Protein 4V2B (pdb70)

B-factor: mean 88.44, std 20.4, range [53.5, 201.57]

CATH classification: 2.60.40.10

Foldseek 3Di:
DVDDAKDWPDFFAAEEDDDQDKDKTKTKIALFDDKFKQKPNHTDDPVQWDWDWDDVNIIIMIIGIDGPVNQVVDDDDDAIWMKMWTADPVGIDIGDIHGYYYDDDD/DEKDWPDWFAAEEQEPFDWDKTKTKIWQFPDKWKAKPNHTDDPVQKDKDWDQDPVDRGIMMMIMGIDTPCNQVVDDDPDAIWMKMKGDDPVDIDIGDIHGYYYDYD

Nearest PDB structures (foldseek):
  4v2b-assembly1_A  TM=1.010E+00  e=3.095E-20  Homo sapiens
  4v2b-assembly2_B  TM=1.002E+00  e=1.086E-16  Homo sapiens
  7za1-assembly1_F  TM=9.698E-01  e=1.030E-16  Rattus norvegicus
  4v2a-assembly1_A  TM=9.813E-01  e=9.525E-14  Homo sapiens
  8edc-assembly1_A  TM=8.785E-01  e=4.295E-08  Caenorhabditis elegans

GO terms:
  GO:0005886 plasma membrane (C, EXP)

InterPro domains:
  IPR000488 Death domain [PF00531] (861-933)
  IPR000488 Death domain [SM00005] (850-941)
  IPR000884 Thrombospondin type-1 (TSP1) repeat [PF00090] (254-301)
  IPR000884 Thrombospondin type-1 (TSP1) repeat [PF00090] (311-357)
  IPR000884 Thrombospondin type-1 (TSP1) repeat [PS50092] (250-304)
  IPR000884 Thrombospondin type-1 (TSP1) repeat [PS50092] (306-358)
  IPR000884 Thrombospondin type-1 (TSP1) repeat [SM00209] (253-304)
  IPR000884 Thrombospondin type-1 (TSP1) repeat [SM00209] (309-358)
  IPR000906 ZU5 domain [PF00791] (548-641)
  IPR000906 ZU5 domain [PS51145] (545-685)
  IPR000906 ZU5 domain [SM00218] (543-645)
  IPR003598 Immunoglobulin subtype 2 [SM00408] (169-236)
  IPR003599 Immunoglobulin domain subtype [SM00409] (163-248)
  IPR007110 Immunoglobulin-like domain [PS50835] (164-242)
  IPR011029 Death-like domain superfamily [G3DSA:1.10.533.10] (846-940)
  IPR011029 Death-like domain superfamily [SSF47986] (853-931)
  IPR013098 Immunoglobulin I-set [PF07679] (158-245)
  IPR013783 Immunoglobulin-like fold [G3DSA:2.60.40.10] (47-157)
  IPR013783 Immunoglobulin-like fold [G3DSA:2.60.40.10] (158-249)
  IPR033772 UPA domain [PF17217] (690-829)

Sequence (212 aa):
APGTLPHFIEEPEDAYIIKSNPIALRCKARPAMQIFFKCNGEWVHQNEHVSEESLDLKVREVFINVTRQQVEDFHGPEDYWCQCVAWSHLGTSKSRKASVRIAYLRTLPHFIEEPEDAYIIKSNPIALRCKARPAMQIFFKCNGEWVHQNEHVSEESLDESSGLKVREVFINVTRQQVEDFHGPEDYWCQCVAWSHLGTSKSRKASVRIAYL

Solvent-accessible surface area: 12644 Å² total; per-residue (Å²): 98,135,15,85,10,1,120,29,89,50,50,0,124,64,20,111,0,79,118,66,94,68,22,70,3,115,0,55,0,111,17,3,96,74,2,40,0,48,14,25,35,129,127,34,110,129,123,86,19,90,56,90,78,46,136,116,142,83,10,33,20,0,69,4,86,2,49,83,107,75,16,67,105,72,167,34,145,120,74,23,34,0,11,0,6,0,80,13,119,8,8,22,2,66,1,91,63,0,27,0,85,44,34,177,123,286,111,96,8,126,25,77,69,78,1,138,56,16,109,0,65,162,66,86,81,23,59,2,100,0,53,0,85,18,3,81,51,4,36,0,46,13,34,40,131,123,28,109,19,110,95,6,86,8,38,26,18,57,34,137,103,46,73,70,83,10,12,24,0,73,4,91,1,53,40,120,80,19,96,92,72,166,32,153,107,76,20,28,0,22,0,7,0,75,14,165,125,21,76,22,145,7,105,112,0,22,0,99,40,34,173,174

Radius of gyration: 20.87 Å; Cα contacts (8 Å, |Δi|>4): 524; chains: 2; bounding box: 48×61×48 Å

Structure (mmCIF, N/CA/C/O backbone):
data_4V2B
#
_entry.id   4V2B
#
_cell.length_a   70.110
_cell.length_b   70.110
_cell.length_c   214.010
_cell.angle_alpha   90.00
_cell.angle_beta   90.00
_cell.angle_gamma   120.00
#
_symmetry.space_group_name_H-M   'P 65 2 2'
#
loop_
_entity.id
_entity.type
_entity.pdbx_description
1 polymer 'PROTEIN UNC5D'
2 water water
#
loop_
_atom_site.group_PDB
_atom_site.id
_atom_site.type_symbol
_atom_site.label_atom_id
_atom_site.label_alt_id
_atom_site.label_comp_id
_atom_site.label_asym_id
_atom_site.label_entity_id
_atom_site.label_seq_id
_atom_site.pdbx_PDB_ins_code
_atom_site.Cartn_x
_atom_site.Cartn_y
_atom_site.Cartn_z
_atom_site.occupancy
_atom_site.B_iso_or_equiv
_atom_site.auth_seq_id
_atom_site.auth_comp_id
_atom_site.auth_asym_id
_atom_site.auth_atom_id
_atom_site.pdbx_PDB_model_num
ATOM 1 N N . ALA A 1 47 ? -12.153 18.595 16.024 1.00 102.38 47 ALA A N 1
ATOM 2 C CA . ALA A 1 47 ? -12.816 18.637 17.325 1.00 102.24 47 ALA A CA 1
ATOM 3 C C . ALA A 1 47 ? -11.834 18.326 18.477 1.00 105.76 47 ALA A C 1
ATOM 4 O O . ALA A 1 47 ? -11.004 17.425 18.313 1.00 105.41 47 ALA A O 1
ATOM 6 N N . PRO A 1 48 ? -11.856 19.069 19.624 1.00 101.68 48 PRO A N 1
ATOM 7 C CA . PRO A 1 48 ? -12.783 20.165 19.993 1.00 101.17 48 PRO A CA 1
ATOM 8 C C . PRO A 1 48 ? -12.497 21.523 19.346 1.00 103.58 48 PRO A C 1
ATOM 9 O O . PRO A 1 48 ? -13.433 22.285 19.102 1.00 102.96 48 PRO A O 1
ATOM 13 N N . GLY A 1 49 ? -11.220 21.803 19.083 1.00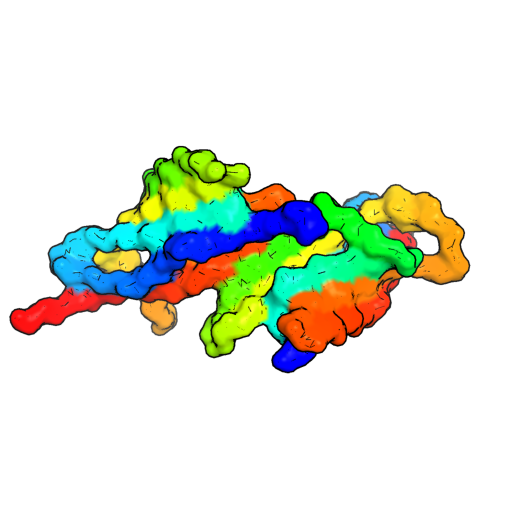 99.04 49 GLY A N 1
ATOM 14 C CA . GLY A 1 49 ? -10.772 23.045 18.466 1.00 98.20 49 GLY A CA 1
ATOM 15 C C . GLY A 1 49 ? -10.998 23.090 16.969 1.00 100.61 49 GLY A C 1
ATOM 16 O O . GLY A 1 49 ? -11.134 22.049 16.317 1.00 100.23 49 GLY A O 1
ATOM 17 N N . THR A 1 50 ? -11.030 24.312 16.420 1.00 96.00 50 THR A N 1
ATOM 18 C CA . THR A 1 50 ? -11.239 24.571 14.994 1.00 95.23 50 THR A CA 1
ATOM 19 C C . THR A 1 50 ? -10.301 25.689 14.499 1.00 97.17 50 THR A C 1
ATOM 20 O O . THR A 1 50 ? -10.060 26.665 15.213 1.00 96.63 50 THR A O 1
ATOM 24 N N . LEU A 1 51 ? -9.784 25.533 13.266 1.00 92.29 51 LEU A N 1
ATOM 25 C CA . LEU A 1 51 ? -8.915 26.504 12.595 1.00 91.27 51 LEU A CA 1
ATOM 26 C C . LEU A 1 51 ? -9.750 27.721 12.142 1.00 92.91 51 LEU A C 1
ATOM 27 O O . LEU A 1 51 ? -10.976 27.587 12.055 1.00 92.21 51 LEU A O 1
ATOM 32 N N . PRO A 1 52 ? -9.154 28.915 11.880 1.00 88.16 52 PRO A N 1
ATOM 33 C CA . PRO A 1 52 ? -9.989 30.068 11.497 1.00 87.59 52 PRO A CA 1
ATOM 34 C C . PRO A 1 52 ? -10.735 29.921 10.173 1.00 90.49 52 PRO A C 1
ATOM 35 O O . PRO A 1 52 ? -10.131 29.645 9.138 1.00 89.83 52 PRO A O 1
ATOM 39 N N . HIS A 1 53 ? -12.064 30.076 10.231 1.00 86.72 53 HIS A N 1
ATOM 40 C CA . HIS A 1 53 ? -12.946 29.999 9.072 1.00 86.34 53 HIS A CA 1
ATOM 41 C C . HIS A 1 53 ? -13.272 31.422 8.625 1.00 88.57 53 HIS A C 1
ATOM 42 O O . HIS A 1 53 ? -13.793 32.213 9.416 1.00 87.79 53 HIS A O 1
ATOM 49 N N . PHE A 1 54 ? -12.942 31.749 7.365 1.00 84.22 54 PHE A N 1
ATOM 50 C CA . PHE A 1 54 ? -13.179 33.075 6.804 1.00 83.70 54 PHE A CA 1
ATOM 51 C C . PHE A 1 54 ? -14.657 33.353 6.527 1.00 87.40 54 PHE A C 1
ATOM 52 O O . PHE A 1 54 ? -15.286 32.648 5.733 1.00 86.84 54 PHE A O 1
ATOM 60 N N . ILE A 1 55 ? -15.206 34.379 7.205 1.00 83.81 55 ILE A N 1
ATOM 61 C CA . ILE A 1 55 ? -16.588 34.839 7.029 1.00 83.49 55 ILE A CA 1
ATOM 62 C C . ILE A 1 55 ? -16.593 35.714 5.771 1.00 86.17 55 ILE A C 1
ATOM 63 O O . ILE A 1 55 ? -17.458 35.553 4.910 1.00 85.51 55 ILE A O 1
ATOM 68 N N . GLU A 1 56 ? -15.596 36.615 5.665 1.00 82.12 56 GLU A N 1
ATOM 69 C CA . GLU A 1 56 ? -15.402 37.504 4.525 1.00 81.59 56 GLU A CA 1
ATOM 70 C C . GLU A 1 56 ? -13.948 37.431 4.049 1.00 83.58 56 GLU A C 1
ATOM 71 O O . GLU A 1 56 ? -13.023 37.629 4.841 1.00 82.57 56 GLU A O 1
ATOM 77 N N . GLU A 1 57 ? -13.761 37.109 2.761 1.00 79.30 57 GLU A N 1
ATOM 78 C CA . GLU A 1 57 ? -12.451 36.993 2.118 1.00 78.76 57 GLU A CA 1
ATOM 79 C C . GLU A 1 57 ? -12.141 38.246 1.285 1.00 81.74 57 GLU A C 1
ATOM 80 O O . GLU A 1 57 ? -13.082 38.866 0.782 1.00 81.17 57 GLU A O 1
ATOM 86 N N . PRO A 1 58 ? -10.852 38.641 1.110 1.00 78.00 58 PRO A N 1
ATOM 87 C CA . PRO A 1 58 ? -10.559 39.836 0.297 1.00 77.89 58 PRO A CA 1
ATOM 88 C C . PRO A 1 58 ? -10.961 39.673 -1.170 1.00 82.38 58 PRO A C 1
ATOM 89 O O . PRO A 1 58 ? -10.656 38.653 -1.792 1.00 81.78 58 PRO A O 1
ATOM 93 N N . GLU A 1 59 ? -11.698 40.660 -1.694 1.00 79.52 59 GLU A N 1
ATOM 94 C CA . GLU A 1 59 ? -12.188 40.659 -3.072 1.00 79.73 59 GLU A CA 1
ATOM 95 C C . GLU A 1 59 ? -11.253 41.445 -3.987 1.00 84.40 59 GLU A C 1
ATOM 96 O O . GLU A 1 59 ? -10.523 42.316 -3.511 1.00 83.84 59 GLU A O 1
ATOM 102 N N . ASP A 1 60 ? -11.279 41.140 -5.301 1.00 81.85 60 ASP A N 1
ATOM 103 C CA . ASP A 1 60 ? -10.471 41.832 -6.306 1.00 81.93 60 ASP A CA 1
ATOM 104 C C . ASP A 1 60 ? -10.970 43.274 -6.447 1.00 86.44 60 ASP A C 1
ATOM 105 O O . ASP A 1 60 ? -12.164 43.493 -6.673 1.00 86.12 60 ASP A O 1
ATOM 110 N N . ALA A 1 61 ? -10.068 44.248 -6.248 1.00 83.50 61 ALA A N 1
ATOM 111 C CA . ALA A 1 61 ? -10.386 45.676 -6.294 1.00 83.69 61 ALA A CA 1
ATOM 112 C C . ALA A 1 61 ? -9.668 46.419 -7.421 1.00 88.77 61 ALA A C 1
ATOM 113 O O . ALA A 1 61 ? -8.663 45.933 -7.939 1.00 88.25 61 ALA A O 1
ATOM 115 N N . TYR A 1 62 ? -10.200 47.598 -7.803 1.00 86.36 62 TYR A N 1
ATOM 116 C CA . TYR A 1 62 ? -9.652 48.440 -8.868 1.00 86.65 62 TYR A CA 1
ATOM 117 C C . TYR A 1 62 ? -9.594 49.904 -8.424 1.00 92.14 62 TYR A C 1
ATOM 118 O O . TYR A 1 62 ? -10.583 50.426 -7.904 1.00 91.80 62 TYR A O 1
ATOM 127 N N . ILE A 1 63 ? -8.431 50.556 -8.616 1.00 90.05 63 ILE A N 1
ATOM 128 C CA . ILE A 1 63 ? -8.207 51.960 -8.249 1.00 90.59 63 ILE A CA 1
ATOM 129 C C . ILE A 1 63 ? -8.691 52.886 -9.378 1.00 95.98 63 ILE A C 1
ATOM 130 O O . ILE A 1 63 ? -8.121 52.882 -10.471 1.00 95.56 63 ILE A O 1
ATOM 135 N N . ILE A 1 64 ? -9.769 53.651 -9.103 1.00 93.82 64 ILE A N 1
ATOM 136 C CA . ILE A 1 64 ? -10.408 54.591 -10.037 1.00 94.12 64 ILE A CA 1
ATOM 137 C C . ILE A 1 64 ? -10.946 55.845 -9.309 1.00 99.01 64 ILE A C 1
ATOM 138 O O . ILE A 1 64 ? -12.025 55.779 -8.719 1.00 98.59 64 ILE A O 1
ATOM 143 N N . LYS A 1 65 ? -10.241 56.998 -9.352 1.00 96.29 65 LYS A N 1
ATOM 144 C CA . LYS A 1 65 ? -8.934 57.250 -9.969 1.00 96.33 65 LYS A CA 1
ATOM 145 C C . LYS A 1 65 ? -8.054 57.870 -8.888 1.00 100.73 65 LYS A C 1
ATOM 146 O O . LYS A 1 65 ? -8.438 58.887 -8.298 1.00 100.43 65 LYS A O 1
ATOM 152 N N . SER A 1 66 ? -6.904 57.223 -8.581 1.00 97.54 66 SER A N 1
ATOM 153 C CA . SER A 1 66 ? -5.947 57.612 -7.527 1.00 97.49 66 SER A CA 1
ATOM 154 C C . SER A 1 66 ? -6.552 57.528 -6.100 1.00 101.44 66 SER A C 1
ATOM 155 O O . SER A 1 66 ? -5.864 57.821 -5.117 1.00 101.15 66 SER A O 1
ATOM 158 N N . ASN A 1 67 ? -7.829 57.096 -6.003 1.00 97.76 67 ASN A N 1
ATOM 159 C CA . ASN A 1 67 ? -8.584 56.919 -4.763 1.00 97.47 67 ASN A CA 1
ATOM 160 C C . ASN A 1 67 ? -8.198 55.573 -4.123 1.00 100.70 67 ASN A C 1
ATOM 161 O O . ASN A 1 67 ? -8.230 54.551 -4.816 1.00 100.47 67 ASN A O 1
ATOM 166 N N . PRO A 1 68 ? -7.821 55.543 -2.819 1.00 96.56 68 PRO A N 1
ATOM 167 C CA . PRO A 1 68 ? -7.412 54.267 -2.203 1.00 96.00 68 PRO A CA 1
ATOM 168 C C . PRO A 1 68 ? -8.538 53.253 -2.014 1.00 98.93 68 PRO A C 1
ATOM 169 O O . PRO A 1 68 ? -9.678 53.631 -1.738 1.00 98.59 68 PRO A O 1
ATOM 173 N N . ILE A 1 69 ? -8.202 51.960 -2.162 1.00 94.63 69 ILE A N 1
ATOM 174 C CA . ILE A 1 69 ? -9.133 50.839 -1.994 1.00 93.91 69 ILE A CA 1
ATOM 175 C C . ILE A 1 69 ? -8.940 50.168 -0.631 1.00 96.49 69 ILE A C 1
ATOM 176 O O . ILE A 1 69 ? -7.827 50.166 -0.100 1.00 95.81 69 ILE A O 1
ATOM 181 N N . ALA A 1 70 ? -10.017 49.581 -0.083 1.00 92.36 70 ALA A N 1
ATOM 182 C CA . ALA A 1 70 ? -9.983 48.881 1.197 1.00 91.88 70 ALA A CA 1
ATOM 183 C C . ALA A 1 70 ? -10.225 47.386 1.001 1.00 95.10 70 ALA A C 1
ATOM 184 O O . ALA A 1 70 ? -11.188 46.999 0.331 1.00 94.70 70 ALA A O 1
ATOM 186 N N . LEU A 1 71 ? -9.334 46.549 1.563 1.00 91.18 71 LEU A N 1
ATOM 187 C CA . LEU A 1 71 ? -9.435 45.091 1.479 1.00 90.74 71 LEU A CA 1
ATOM 188 C C . LEU A 1 71 ? -10.011 44.510 2.771 1.00 94.20 71 LEU A C 1
ATOM 189 O O . LEU A 1 71 ? -9.341 44.491 3.806 1.00 93.90 71 LEU A O 1
ATOM 194 N N . ARG A 1 72 ? -11.282 44.083 2.704 1.00 90.34 72 ARG A N 1
ATOM 195 C CA . ARG A 1 72 ? -12.047 43.517 3.815 1.00 89.85 72 ARG A CA 1
ATOM 196 C C . ARG A 1 72 ? -11.629 42.070 4.085 1.00 92.10 72 ARG A C 1
ATOM 197 O O . ARG A 1 72 ? -11.409 41.305 3.146 1.00 91.43 72 ARG A O 1
ATOM 205 N N . CYS A 1 73 ? -11.526 41.703 5.376 1.00 87.55 73 CYS A N 1
ATOM 206 C CA . CYS A 1 73 ? -11.148 40.364 5.828 1.00 86.69 73 CYS A CA 1
ATOM 207 C C . CYS A 1 73 ? -11.748 40.088 7.205 1.00 89.45 73 CYS A C 1
ATOM 208 O O . CYS A 1 73 ? -11.571 40.894 8.118 1.00 88.91 73 CYS A O 1
ATOM 211 N N . LYS A 1 74 ? -12.465 38.958 7.346 1.00 85.30 74 LYS A N 1
ATOM 212 C CA . LYS A 1 74 ? -13.122 38.551 8.592 1.00 84.85 74 LYS A CA 1
ATOM 213 C C . LYS A 1 74 ? -13.020 37.033 8.778 1.00 88.48 74 LYS A C 1
ATOM 214 O O . LYS A 1 74 ? -13.359 36.284 7.860 1.00 87.89 74 LYS A O 1
ATOM 220 N N . ALA A 1 75 ? -12.543 36.584 9.960 1.00 84.87 75 ALA A N 1
ATOM 221 C CA . ALA A 1 75 ? -12.378 35.161 10.277 1.00 84.67 75 ALA A CA 1
ATOM 222 C C . ALA A 1 75 ? -12.733 34.804 11.721 1.00 88.81 75 ALA A C 1
ATOM 223 O O . ALA A 1 75 ? -12.519 35.608 12.632 1.00 88.35 75 ALA A O 1
ATOM 225 N N . ARG A 1 76 ? -13.265 33.584 11.921 1.00 85.50 76 ARG A N 1
ATOM 226 C CA . ARG A 1 76 ? -13.674 33.051 13.220 1.00 85.26 76 ARG A CA 1
ATOM 227 C C . ARG A 1 76 ? -13.371 31.539 13.296 1.00 88.63 76 ARG A C 1
ATOM 228 O O . ARG A 1 76 ? -13.803 30.799 12.408 1.00 88.36 76 ARG A O 1
ATOM 236 N N . PRO A 1 77 ? -12.657 31.047 14.340 1.00 84.63 77 PRO A N 1
ATOM 237 C CA . PRO A 1 77 ? -12.067 31.785 15.469 1.00 84.17 77 PRO A CA 1
ATOM 238 C C . PRO A 1 77 ? -10.676 32.334 15.159 1.00 87.35 77 PRO A C 1
ATOM 239 O O . PRO A 1 77 ? -9.801 31.585 14.719 1.00 87.39 77 PRO A O 1
ATOM 243 N N . ALA A 1 78 ? -10.475 33.646 15.367 1.00 82.94 78 ALA A N 1
ATOM 244 C CA . ALA A 1 78 ? -9.191 34.287 15.086 1.00 82.45 78 ALA A CA 1
ATOM 245 C C . ALA A 1 78 ? -8.734 35.251 16.173 1.00 85.98 78 ALA A C 1
ATOM 246 O O . ALA A 1 78 ? -9.526 36.060 16.662 1.00 85.53 78 ALA A O 1
ATOM 248 N N . MET A 1 79 ? -7.444 35.160 16.540 1.00 82.28 79 MET A N 1
ATOM 249 C CA . MET A 1 79 ? -6.811 36.033 17.533 1.00 82.05 79 MET A CA 1
ATOM 250 C C . MET A 1 79 ? -5.913 37.078 16.867 1.00 84.82 79 MET A C 1
ATOM 251 O O . MET A 1 79 ? -5.727 38.164 17.416 1.00 84.35 79 MET A O 1
ATOM 256 N N . GLN A 1 80 ? -5.377 36.751 15.673 1.00 80.74 80 GLN A N 1
ATOM 257 C CA . GLN A 1 80 ? -4.540 37.632 14.855 1.00 80.30 80 GLN A CA 1
ATOM 258 C C . GLN A 1 80 ? -4.860 37.441 13.375 1.00 83.88 80 GLN A C 1
ATOM 259 O O . GLN A 1 80 ? -4.991 36.308 12.917 1.00 83.35 80 GLN A O 1
ATOM 265 N N . ILE A 1 81 ? -5.004 38.551 12.636 1.00 80.50 81 ILE A N 1
ATOM 266 C CA . ILE A 1 81 ? -5.274 38.560 11.195 1.00 80.37 81 ILE A CA 1
ATOM 267 C C . ILE A 1 81 ? -4.334 39.575 10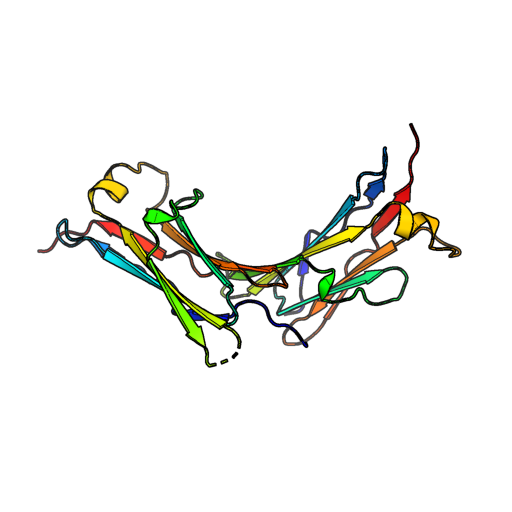.544 1.00 84.59 81 ILE A C 1
ATOM 268 O O . ILE A 1 81 ? -4.332 40.747 10.931 1.00 83.99 81 ILE A O 1
ATOM 273 N N . PHE A 1 82 ? -3.523 39.119 9.575 1.00 82.00 82 PHE A N 1
ATOM 274 C CA . PHE A 1 82 ? -2.569 39.970 8.866 1.00 82.32 82 PHE A CA 1
ATOM 275 C C . PHE A 1 82 ? -2.547 39.716 7.370 1.00 86.70 82 PHE A C 1
ATOM 276 O O . PHE A 1 82 ? -2.704 38.577 6.928 1.00 85.91 82 PHE A O 1
ATOM 284 N N . PHE A 1 83 ? -2.325 40.790 6.597 1.00 84.28 83 PHE A N 1
ATOM 285 C CA . PHE A 1 83 ? -2.240 40.750 5.142 1.00 84.74 83 PHE A CA 1
ATOM 286 C C . PHE A 1 83 ? -0.818 40.478 4.668 1.00 90.15 83 PHE A C 1
ATOM 287 O O . PHE A 1 83 ? 0.147 40.944 5.279 1.00 89.74 83 PHE A O 1
ATOM 295 N N . LYS A 1 84 ? -0.703 39.707 3.578 1.00 87.78 84 LYS A N 1
ATOM 296 C CA . LYS A 1 84 ? 0.557 39.329 2.945 1.00 88.11 84 LYS A CA 1
ATOM 297 C C . LYS A 1 84 ? 0.465 39.721 1.465 1.00 93.19 84 LYS A C 1
ATOM 298 O O . LYS A 1 84 ? -0.112 38.983 0.660 1.00 92.79 84 LYS A O 1
ATOM 304 N N . CYS A 1 85 ? 0.983 40.914 1.124 1.00 90.56 85 CYS A N 1
ATOM 305 C CA . CYS A 1 85 ? 0.944 41.426 -0.244 1.00 90.81 85 CYS A CA 1
ATOM 306 C C . CYS A 1 85 ? 2.243 41.158 -0.997 1.00 95.26 85 CYS A C 1
ATOM 307 O O . CYS A 1 85 ? 3.309 41.621 -0.583 1.00 94.91 85 CYS A O 1
ATOM 310 N N . ASN A 1 86 ? 2.138 40.384 -2.100 1.00 92.22 86 ASN A N 1
ATOM 311 C CA . ASN A 1 86 ? 3.224 39.986 -3.005 1.00 92.24 86 ASN A CA 1
ATOM 312 C C . ASN A 1 86 ? 4.374 39.210 -2.326 1.00 96.78 86 ASN A C 1
ATOM 313 O O . ASN A 1 86 ? 5.550 39.427 -2.640 1.00 96.41 86 ASN A O 1
ATOM 318 N N . GLY A 1 87 ? 4.011 38.308 -1.414 1.00 93.71 87 GLY A N 1
ATOM 319 C CA . GLY A 1 87 ? 4.954 37.470 -0.679 1.00 93.78 87 GLY A CA 1
ATOM 320 C C . GLY A 1 87 ? 5.557 38.095 0.566 1.00 98.22 87 GLY A C 1
ATOM 321 O O . GLY A 1 87 ? 6.158 37.386 1.378 1.00 98.04 87 GLY A O 1
ATOM 322 N N . GLU A 1 88 ? 5.417 39.426 0.722 1.00 94.93 88 GLU A N 1
ATOM 323 C CA . GLU A 1 88 ? 5.936 40.176 1.867 1.00 94.94 88 GLU A CA 1
ATOM 324 C C . GLU A 1 88 ? 4.816 40.583 2.820 1.00 98.74 88 GLU A C 1
ATOM 325 O O . GLU A 1 88 ? 3.738 40.978 2.370 1.00 98.28 88 GLU A O 1
ATOM 331 N N . TRP A 1 89 ? 5.079 40.487 4.138 1.00 95.35 89 TRP A N 1
ATOM 332 C CA . TRP A 1 89 ? 4.126 40.848 5.189 1.00 95.14 89 TRP A CA 1
ATOM 333 C C . TRP A 1 89 ? 3.901 42.353 5.240 1.00 99.00 89 TRP A C 1
ATOM 334 O O . TRP A 1 89 ? 4.862 43.125 5.210 1.00 98.42 89 TRP A O 1
ATOM 345 N N . VAL A 1 90 ? 2.629 42.764 5.319 1.00 95.71 90 VAL A N 1
ATOM 346 C CA . VAL A 1 90 ? 2.241 44.173 5.405 1.00 95.67 90 VAL A CA 1
ATOM 347 C C . VAL A 1 90 ? 2.471 44.641 6.848 1.00 99.90 90 VAL A C 1
ATOM 348 O O . VAL A 1 90 ? 2.201 43.888 7.788 1.00 99.15 90 VAL A O 1
ATOM 352 N N . HIS A 1 91 ? 3.009 45.867 7.007 1.00 97.09 91 HIS A N 1
ATOM 353 C CA . HIS A 1 91 ? 3.314 46.504 8.291 1.00 97.12 91 HIS A CA 1
ATOM 354 C C . HIS A 1 91 ? 2.083 46.584 9.202 1.00 100.64 91 HIS A C 1
ATOM 355 O O . HIS A 1 91 ? 0.981 46.869 8.729 1.00 100.22 91 HIS A O 1
ATOM 362 N N . GLN A 1 92 ? 2.286 46.305 10.505 1.00 96.84 92 GLN A N 1
ATOM 363 C CA . GLN A 1 92 ? 1.262 46.280 11.556 1.00 96.41 92 GLN A CA 1
ATOM 364 C C . GLN A 1 92 ? 0.448 47.575 11.696 1.00 99.73 92 GLN A C 1
ATOM 365 O O . GLN A 1 92 ? -0.736 47.505 12.025 1.00 99.05 92 GLN A O 1
ATOM 371 N N . ASN A 1 93 ? 1.076 48.743 11.441 1.00 96.15 93 ASN A N 1
ATOM 372 C CA . ASN A 1 93 ? 0.417 50.052 11.524 1.00 95.88 93 ASN A CA 1
ATOM 373 C C . ASN A 1 93 ? -0.551 50.323 10.360 1.00 99.47 93 ASN A C 1
ATOM 374 O O . ASN A 1 93 ? -1.417 51.193 10.479 1.00 99.15 93 ASN A O 1
ATOM 379 N N . GLU A 1 94 ? -0.415 49.573 9.248 1.00 95.62 94 GLU A N 1
ATOM 380 C CA . GLU A 1 94 ? -1.286 49.686 8.074 1.00 95.21 94 GLU A CA 1
ATOM 381 C C . GLU A 1 94 ? -2.595 48.893 8.256 1.00 98.05 94 GLU A C 1
ATOM 382 O O . GLU A 1 94 ? -3.546 49.099 7.498 1.00 97.28 94 GLU A O 1
ATOM 388 N N . HIS A 1 95 ? -2.639 48.004 9.271 1.00 94.15 95 HIS A N 1
ATOM 389 C CA . HIS A 1 95 ? -3.793 47.166 9.604 1.00 93.75 95 HIS A CA 1
ATOM 390 C C . HIS A 1 95 ? -4.716 47.856 10.607 1.00 98.10 95 HIS A C 1
ATOM 391 O O . HIS A 1 95 ? -4.241 48.402 11.606 1.00 97.60 95 HIS A O 1
ATOM 398 N N . VAL A 1 96 ? -6.034 47.813 10.346 1.00 95.09 96 VAL A N 1
ATOM 399 C CA . VAL A 1 96 ? -7.066 48.382 11.219 1.00 95.10 96 VAL A CA 1
ATOM 400 C C . VAL A 1 96 ? -7.939 47.215 11.708 1.00 99.37 96 VAL A C 1
ATOM 401 O O . VAL A 1 96 ? -8.795 46.726 10.967 1.00 98.90 96 VAL A O 1
ATOM 405 N N . SER A 1 97 ? -7.679 46.748 12.941 1.00 96.51 97 SER A N 1
ATOM 406 C CA . SER A 1 97 ? -8.375 45.618 13.561 1.00 96.64 97 SER A CA 1
ATOM 407 C C . SER A 1 97 ? -9.680 46.002 14.254 1.00 101.38 97 SER A C 1
ATOM 408 O O . SER A 1 97 ? -9.811 47.115 14.768 1.00 100.81 97 SER A O 1
ATOM 411 N N . GLU A 1 98 ? -10.638 45.059 14.272 1.00 98.97 98 GLU A N 1
ATOM 412 C CA . GLU A 1 98 ? -11.949 45.199 14.899 1.00 99.36 98 GLU A CA 1
ATOM 413 C C . GLU A 1 98 ? -12.336 43.835 15.483 1.00 104.60 98 GLU A C 1
ATOM 414 O O . GLU A 1 98 ? -12.796 42.950 14.755 1.00 104.02 98 GLU A O 1
ATOM 420 N N . GLU A 1 99 ? -12.087 43.655 16.793 1.00 102.57 99 GLU A N 1
ATOM 421 C CA . GLU A 1 99 ? -12.349 42.410 17.519 1.00 103.09 99 GLU A CA 1
ATOM 422 C C . GLU A 1 99 ? -13.720 42.412 18.202 1.00 108.54 99 GLU A C 1
ATOM 423 O O . GLU A 1 99 ? -14.116 43.420 18.790 1.00 108.10 99 GLU A O 1
ATOM 429 N N . SER A 1 100 ? -14.435 41.273 18.121 1.00 106.43 100 SER A N 1
ATOM 430 C CA . SER A 1 100 ? -15.767 41.077 18.704 1.00 106.89 100 SER A CA 1
ATOM 431 C C . SER A 1 100 ? -15.986 39.632 19.188 1.00 112.13 100 SER A C 1
ATOM 432 O O . SER A 1 100 ? -15.232 38.733 18.809 1.00 111.56 100 SER A O 1
ATOM 435 N N . LEU A 1 101 ? -17.019 39.421 20.029 1.00 109.93 101 LEU A N 1
ATOM 436 C CA . LEU A 1 101 ? -17.376 38.111 20.582 1.00 110.29 101 LEU A CA 1
ATOM 437 C C . LEU A 1 101 ? -18.781 37.690 20.147 1.00 114.99 101 LEU A C 1
ATOM 438 O O . LEU A 1 101 ? -19.688 38.527 20.110 1.00 114.83 101 LEU A O 1
ATOM 443 N N . ASP A 1 102 ? -18.959 36.393 19.824 1.00 111.77 102 ASP A N 1
ATOM 444 C CA . ASP A 1 102 ? -20.241 35.827 19.393 1.00 146.75 102 ASP A CA 1
ATOM 445 C C . ASP A 1 102 ? -20.677 34.676 20.302 1.00 178.47 102 ASP A C 1
ATOM 446 O O . ASP A 1 102 ? -21.864 34.363 20.377 1.00 140.31 102 ASP A O 1
ATOM 451 N N . LEU A 1 107 ? -16.123 32.148 21.174 1.00 94.99 103 LEU A N 1
ATOM 452 C CA . LEU A 1 107 ? -15.016 32.301 20.229 1.00 94.66 103 LEU A CA 1
ATOM 453 C C . LEU A 1 107 ? -14.811 33.765 19.822 1.00 97.82 103 LEU A C 1
ATOM 454 O O . LEU A 1 107 ? -15.761 34.553 19.849 1.00 97.50 103 LEU A O 1
ATOM 459 N N . LYS A 1 108 ? -13.569 34.126 19.448 1.00 93.48 104 LYS A N 1
ATOM 460 C CA . LYS A 1 108 ? -13.225 35.491 19.050 1.00 92.85 104 LYS A CA 1
ATOM 461 C C . LYS A 1 108 ? -13.294 35.738 17.545 1.00 95.43 104 LYS A C 1
ATOM 462 O O . LYS A 1 108 ? -12.678 35.010 16.763 1.00 94.80 104 LYS A O 1
ATOM 468 N N . VAL A 1 109 ? -14.057 36.773 17.152 1.00 91.18 105 VAL A N 1
ATOM 469 C CA . VAL A 1 109 ? -14.243 37.198 15.762 1.00 90.56 105 VAL A CA 1
ATOM 470 C C . VAL A 1 109 ? -13.381 38.445 15.539 1.00 93.61 105 VAL A C 1
ATOM 471 O O . VAL A 1 109 ? -13.460 39.395 16.318 1.00 92.83 105 VAL A O 1
ATOM 475 N N . ARG A 1 110 ? -12.557 38.432 14.482 1.00 89.88 106 ARG A N 1
ATOM 476 C CA . ARG A 1 110 ? -11.676 39.549 14.149 1.00 89.58 106 ARG A CA 1
ATOM 477 C C . ARG A 1 110 ? -11.911 40.020 12.710 1.00 93.57 106 ARG A C 1
ATOM 478 O O . ARG A 1 110 ? -12.153 39.198 11.824 1.00 93.18 106 ARG A O 1
ATOM 486 N N . GLU A 1 111 ? -11.865 41.345 12.493 1.00 90.32 107 GLU A N 1
ATOM 487 C CA . GLU A 1 111 ? -12.058 41.971 11.184 1.00 90.26 107 GLU A CA 1
ATOM 488 C C . GLU A 1 111 ? -10.945 42.993 10.940 1.00 94.39 107 GLU A C 1
ATOM 489 O O . GLU A 1 111 ? -10.775 43.915 11.741 1.00 93.90 107 GLU A O 1
ATOM 495 N N . VAL A 1 112 ? -10.157 42.798 9.861 1.00 91.14 108 VAL A N 1
ATOM 496 C CA . VAL A 1 112 ? -9.019 43.665 9.521 1.00 91.18 108 VAL A CA 1
ATOM 497 C C . VAL A 1 112 ? -9.150 44.271 8.110 1.00 95.83 108 VAL A C 1
ATOM 498 O O . VAL A 1 112 ? -9.472 43.559 7.158 1.00 95.10 108 VAL A O 1
ATOM 502 N N . PHE A 1 113 ? -8.888 45.589 7.996 1.00 93.51 109 PHE A N 1
ATOM 503 C CA . PHE A 1 113 ? -8.935 46.355 6.749 1.00 94.00 109 PHE A CA 1
ATOM 504 C C . PHE A 1 113 ? -7.578 47.012 6.472 1.00 98.12 109 PHE A C 1
ATOM 505 O O . PHE A 1 113 ? -6.962 47.563 7.389 1.00 97.38 109 PHE A O 1
ATOM 513 N N . ILE A 1 114 ? -7.124 46.962 5.205 1.00 95.22 110 ILE A N 1
ATOM 514 C CA . ILE A 1 114 ? -5.872 47.586 4.754 1.00 95.32 110 ILE A CA 1
ATOM 515 C C . ILE A 1 114 ? -6.113 48.507 3.550 1.00 100.31 110 ILE A C 1
ATOM 516 O O . ILE A 1 114 ? -6.973 48.215 2.716 1.00 99.60 110 ILE A O 1
ATOM 521 N N . ASN A 1 115 ? -5.361 49.619 3.470 1.00 98.10 111 ASN A N 1
ATOM 522 C CA . ASN A 1 115 ? -5.477 50.591 2.383 1.00 98.51 111 ASN A CA 1
ATOM 523 C C . ASN A 1 115 ? -4.359 50.419 1.355 1.00 103.69 111 ASN A C 1
ATOM 524 O O . ASN A 1 115 ? -3.178 50.454 1.712 1.00 103.39 111 ASN A O 1
ATOM 529 N N . VAL A 1 116 ? -4.737 50.214 0.082 1.00 101.20 112 VAL A N 1
ATOM 530 C CA . VAL A 1 116 ? -3.796 50.058 -1.032 1.00 101.46 112 VAL A CA 1
ATOM 531 C C . VAL A 1 116 ? -4.013 51.233 -1.997 1.00 106.53 112 VAL A C 1
ATOM 532 O O . VAL A 1 116 ? -5.075 51.341 -2.615 1.00 106.06 112 VAL A O 1
ATOM 536 N N . THR A 1 117 ? -3.016 52.128 -2.083 1.00 104.14 113 THR A N 1
ATOM 537 C CA . THR A 1 117 ? -3.050 53.323 -2.934 1.00 104.54 113 THR A CA 1
ATOM 538 C C . THR A 1 117 ? -2.516 53.036 -4.342 1.00 109.63 113 THR A C 1
ATOM 539 O O . THR A 1 117 ? -1.948 51.966 -4.580 1.00 109.02 113 THR A O 1
ATOM 543 N N . ARG A 1 118 ? -2.702 54.000 -5.272 1.00 107.49 114 ARG A N 1
ATOM 544 C CA . ARG A 1 118 ? -2.229 53.923 -6.658 1.00 107.95 114 ARG A CA 1
ATOM 545 C C . ARG A 1 118 ? -0.692 53.916 -6.687 1.00 113.07 114 ARG A C 1
ATOM 546 O O . ARG A 1 118 ? -0.103 53.204 -7.503 1.00 112.33 114 ARG A O 1
ATOM 554 N N . GLN A 1 119 ? -0.058 54.684 -5.770 1.00 110.97 115 GLN A N 1
ATOM 555 C CA . GLN A 1 119 ? 1.396 54.795 -5.611 1.00 111.37 115 GLN A CA 1
ATOM 556 C C . GLN A 1 119 ? 2.045 53.461 -5.234 1.00 116.43 115 GLN A C 1
ATOM 557 O O . GLN A 1 119 ? 3.158 53.184 -5.677 1.00 116.16 115 GLN A O 1
ATOM 563 N N . GLN A 1 120 ? 1.346 52.639 -4.426 1.00 113.77 116 GLN A N 1
ATOM 564 C CA . GLN A 1 120 ? 1.815 51.323 -3.983 1.00 113.98 116 GLN A CA 1
ATOM 565 C C . GLN A 1 120 ? 1.870 50.316 -5.138 1.00 118.86 116 GLN A C 1
ATOM 566 O O . GLN A 1 120 ? 2.843 49.567 -5.245 1.00 118.55 116 GLN A O 1
ATOM 572 N N . VAL A 1 121 ? 0.832 50.310 -6.000 1.00 116.03 117 VAL A N 1
ATOM 573 C CA . VAL A 1 121 ? 0.704 49.402 -7.148 1.00 116.04 117 VAL A CA 1
ATOM 574 C C . VAL A 1 121 ? 1.697 49.749 -8.272 1.00 120.38 117 VAL A C 1
ATOM 575 O O . VAL A 1 121 ? 2.364 48.844 -8.781 1.00 119.90 117 VAL A O 1
ATOM 579 N N . GLU A 1 122 ? 1.801 51.046 -8.647 1.00 117.46 118 GLU A N 1
ATOM 580 C CA . GLU A 1 122 ? 2.703 51.514 -9.710 1.00 117.54 118 GLU A CA 1
ATOM 581 C C . GLU A 1 122 ? 4.197 51.307 -9.412 1.00 121.74 118 GLU A C 1
ATOM 582 O O . GLU A 1 122 ? 4.975 51.096 -10.343 1.00 121.23 118 GLU A O 1
ATOM 588 N N . ASP A 1 123 ? 4.586 51.354 -8.120 1.00 118.52 119 ASP A N 1
ATOM 589 C CA . ASP A 1 123 ? 5.966 51.151 -7.673 1.00 118.42 119 ASP A CA 1
ATOM 590 C C . ASP A 1 123 ? 6.392 49.680 -7.767 1.00 122.25 119 ASP A C 1
ATOM 591 O O . ASP A 1 123 ? 7.587 49.399 -7.881 1.00 121.93 119 ASP A O 1
ATOM 596 N N . PHE A 1 124 ? 5.416 48.749 -7.727 1.00 118.60 120 PHE A N 1
ATOM 597 C CA . PHE A 1 124 ? 5.657 47.311 -7.835 1.00 118.30 120 PHE A CA 1
ATOM 598 C C . PHE A 1 124 ? 5.744 46.914 -9.311 1.00 121.89 120 PHE A C 1
ATOM 599 O O . PHE A 1 124 ? 4.778 47.093 -10.058 1.00 121.37 120 PHE A O 1
ATOM 607 N N . HIS A 1 125 ? 6.912 46.393 -9.727 1.00 118.38 121 HIS A N 1
ATOM 608 C CA . HIS A 1 125 ? 7.166 45.966 -11.104 1.00 118.13 121 HIS A CA 1
ATOM 609 C C . HIS A 1 125 ? 7.534 44.474 -11.171 1.00 121.25 121 HIS A C 1
ATOM 610 O O . HIS A 1 125 ? 8.585 44.103 -11.702 1.00 120.83 121 HIS A O 1
ATOM 617 N N . GLY A 1 126 ? 6.648 43.639 -10.631 1.00 117.02 122 GLY A N 1
ATOM 618 C CA . GLY A 1 126 ? 6.816 42.190 -10.603 1.00 116.50 122 GLY A CA 1
ATOM 619 C C . GLY A 1 126 ? 6.378 41.499 -11.883 1.00 119.54 122 GLY A C 1
ATOM 620 O O . GLY A 1 126 ? 5.984 42.173 -12.841 1.00 119.11 122 GLY A O 1
ATOM 621 N N . PRO A 1 127 ? 6.430 40.143 -11.942 1.00 115.38 123 PRO A N 1
ATOM 622 C CA . PRO A 1 127 ? 6.007 39.451 -13.175 1.00 114.87 123 PRO A CA 1
ATOM 623 C C . PRO A 1 127 ? 4.491 39.448 -13.392 1.00 117.38 123 PRO A C 1
ATOM 624 O O . PRO A 1 127 ? 4.036 39.737 -14.499 1.00 116.79 123 PRO A O 1
ATOM 628 N N . GLU A 1 128 ? 3.714 39.144 -12.333 1.00 112.85 124 GLU A N 1
ATOM 629 C CA . GLU A 1 128 ? 2.249 39.115 -12.363 1.00 112.00 124 GLU A CA 1
ATOM 630 C C . GLU A 1 128 ? 1.634 40.358 -11.689 1.00 113.70 124 GLU A C 1
ATOM 631 O O . GLU A 1 128 ? 2.371 41.248 -11.252 1.00 113.26 124 GLU A O 1
ATOM 637 N N . ASP A 1 129 ? 0.288 40.422 -11.629 1.00 108.52 125 ASP A N 1
ATOM 638 C CA . ASP A 1 129 ? -0.464 41.531 -11.032 1.00 107.48 125 ASP A CA 1
ATOM 639 C C . ASP A 1 129 ? -0.269 41.615 -9.513 1.00 108.83 125 ASP A C 1
ATOM 640 O O . ASP A 1 129 ? 0.029 40.604 -8.871 1.00 108.30 125 ASP A O 1
ATOM 645 N N . TYR A 1 130 ? -0.433 42.832 -8.951 1.00 103.40 126 TYR A N 1
ATOM 646 C CA . TYR A 1 130 ? -0.318 43.135 -7.520 1.00 102.15 126 TYR A CA 1
ATOM 647 C C . TYR A 1 130 ? -1.412 42.367 -6.771 1.00 1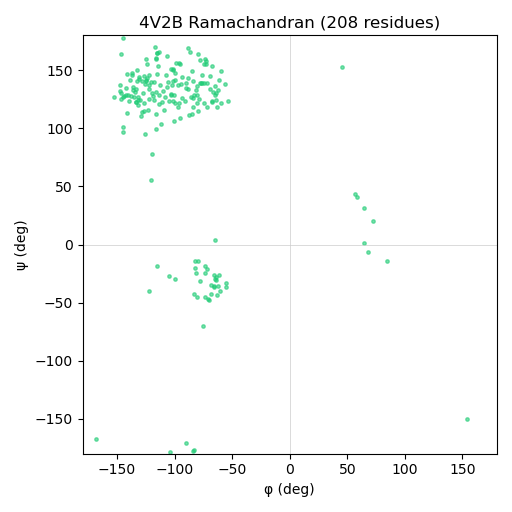03.37 126 TYR A C 1
ATOM 648 O O . TYR A 1 130 ? -2.596 42.567 -7.046 1.00 102.89 126 TYR A O 1
ATOM 657 N N . TRP A 1 131 ? -1.011 41.465 -5.859 1.00 98.11 127 TRP A N 1
ATOM 658 C CA . TRP A 1 131 ? -1.946 40.651 -5.083 1.00 97.12 127 TRP A CA 1
ATOM 659 C C . TRP A 1 131 ? -1.768 40.787 -3.572 1.00 97.84 127 TRP A C 1
ATOM 660 O O . TRP A 1 131 ? -0.680 41.124 -3.104 1.00 96.97 127 TRP A O 1
ATOM 671 N N . CYS A 1 132 ? -2.846 40.507 -2.815 1.00 92.33 128 CYS A N 1
ATOM 672 C CA . CYS A 1 132 ? -2.876 40.549 -1.353 1.00 91.16 128 CYS A CA 1
ATOM 673 C C . CYS A 1 132 ? -3.656 39.355 -0.806 1.00 93.23 128 CYS A C 1
ATOM 674 O O . C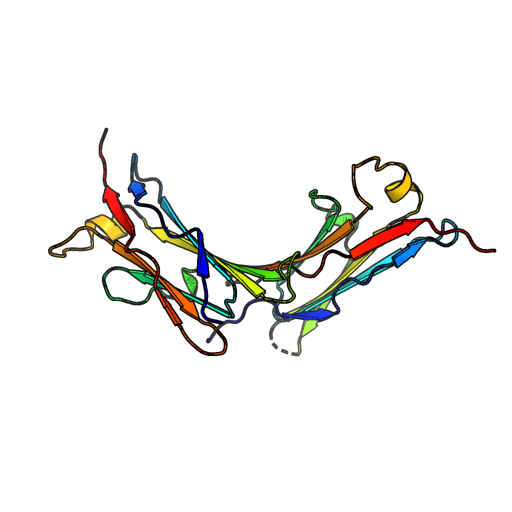YS A 1 132 ? -4.785 39.107 -1.237 1.00 92.52 128 CYS A O 1
ATOM 677 N N . GLN A 1 133 ? -3.042 38.608 0.127 1.00 88.81 129 GLN A N 1
ATOM 678 C CA . GLN A 1 133 ? -3.635 37.431 0.765 1.00 88.05 129 GLN A CA 1
ATOM 679 C C . GLN A 1 133 ? -3.833 37.688 2.260 1.00 90.60 129 GLN A C 1
ATOM 680 O O . GLN A 1 133 ? -3.027 38.389 2.874 1.00 89.99 129 GLN A O 1
ATOM 686 N N . CYS A 1 134 ? -4.896 37.113 2.841 1.00 86.24 130 CYS A N 1
ATOM 687 C CA . CYS A 1 134 ? -5.229 37.265 4.255 1.00 85.57 130 CYS A CA 1
ATOM 688 C C . CYS A 1 134 ? -4.895 35.997 5.051 1.00 86.32 130 CYS A C 1
ATOM 689 O O . CYS A 1 134 ? -5.376 34.912 4.714 1.00 85.53 130 CYS A O 1
ATOM 692 N N . VAL A 1 135 ? -4.060 36.140 6.101 1.00 80.95 131 VAL A N 1
ATOM 693 C CA . VAL A 1 135 ? -3.643 35.032 6.971 1.00 79.87 131 VAL A CA 1
ATOM 694 C C . VAL A 1 135 ? -4.211 35.244 8.381 1.00 82.03 131 VAL A C 1
ATOM 695 O O . VAL A 1 135 ? -3.934 36.268 9.008 1.00 81.06 131 VAL A O 1
ATOM 699 N N . ALA A 1 136 ? -5.014 34.278 8.862 1.00 77.93 132 ALA A N 1
ATOM 700 C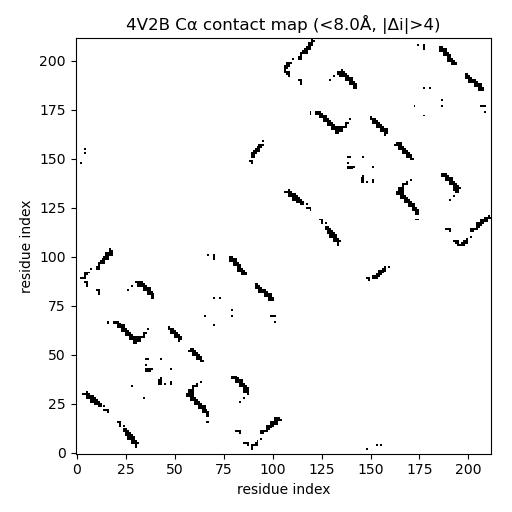 CA . ALA A 1 136 ? -5.646 34.321 10.181 1.00 77.50 132 ALA A CA 1
ATOM 701 C C . ALA A 1 136 ? -5.040 33.290 11.141 1.00 81.51 132 ALA A C 1
ATOM 702 O O . ALA A 1 136 ? -4.879 32.124 10.777 1.00 80.80 132 ALA A O 1
ATOM 704 N N . TRP A 1 137 ? -4.709 33.732 12.367 1.00 78.23 133 TRP A N 1
ATOM 705 C CA . TRP A 1 137 ? -4.106 32.910 13.417 1.00 78.19 133 TRP A CA 1
ATOM 706 C C . TRP A 1 137 ? -5.103 32.415 14.453 1.00 82.57 133 TRP A C 1
ATOM 707 O O . TRP A 1 137 ? -6.059 33.114 14.785 1.00 82.08 133 TRP A O 1
ATOM 718 N N . SER A 1 138 ? -4.836 31.218 14.991 1.00 79.77 134 SER A N 1
ATOM 719 C CA . SER A 1 138 ? -5.600 30.549 16.045 1.00 79.86 134 SER A CA 1
ATOM 720 C C . SER A 1 138 ? -4.615 29.767 16.931 1.00 84.57 134 SER A C 1
ATOM 721 O O . SER A 1 138 ? -3.410 29.771 16.655 1.00 84.22 134 SER A O 1
ATOM 724 N N . HIS A 1 139 ? -5.119 29.109 17.994 1.00 81.61 135 HIS A N 1
ATOM 725 C CA . HIS A 1 139 ? -4.291 28.312 18.904 1.00 81.63 135 HIS A CA 1
ATOM 726 C C . HIS A 1 139 ? -3.741 27.055 18.219 1.00 84.36 135 HIS A C 1
ATOM 727 O O . HIS A 1 139 ? -2.608 26.656 18.493 1.00 83.70 135 HIS A O 1
ATOM 734 N N . LEU A 1 140 ? -4.536 26.458 17.306 1.00 80.27 136 LEU A N 1
ATOM 735 C CA . LEU A 1 140 ? -4.168 25.250 16.563 1.00 79.75 136 LEU A CA 1
ATOM 736 C C . LEU A 1 140 ? -3.296 25.514 15.333 1.00 82.45 136 LEU A C 1
ATOM 737 O O . LEU A 1 140 ? -2.627 24.595 14.855 1.00 82.01 136 LEU A O 1
ATOM 742 N N . GLY A 1 141 ? -3.314 26.749 14.833 1.00 78.14 137 GLY A N 1
ATOM 743 C CA . GLY A 1 141 ? -2.511 27.139 13.682 1.00 77.60 137 GLY A CA 1
ATOM 744 C C . GLY A 1 141 ? -3.030 28.301 12.861 1.00 80.96 137 GLY A C 1
ATOM 745 O O . GLY A 1 141 ? -3.681 29.209 13.387 1.00 80.31 137 GLY A O 1
ATOM 746 N N . THR A 1 142 ? -2.723 28.276 11.555 1.00 77.24 138 THR A N 1
ATOM 747 C CA . THR A 1 142 ? -3.086 29.328 10.605 1.00 76.67 138 THR A CA 1
ATOM 748 C C . THR A 1 142 ? -4.060 28.876 9.522 1.00 79.98 138 THR A C 1
ATOM 749 O O . THR A 1 142 ? -4.251 27.680 9.307 1.00 79.38 138 THR A O 1
ATOM 753 N N . SER A 1 143 ? -4.666 29.855 8.835 1.00 76.27 139 SER A N 1
ATOM 754 C CA . SER A 1 143 ? -5.574 29.641 7.717 1.00 75.98 139 SER A CA 1
ATOM 755 C C . SER A 1 143 ? -5.416 30.782 6.720 1.00 79.17 139 SER A C 1
ATOM 756 O O . SER A 1 143 ? -5.495 31.952 7.104 1.00 78.41 139 SER A O 1
ATOM 759 N N . LYS A 1 144 ? -5.141 30.438 5.455 1.00 75.64 140 LYS A N 1
ATOM 760 C CA . LYS A 1 144 ? -4.940 31.414 4.385 1.00 75.44 140 LYS A CA 1
ATOM 761 C C . LYS A 1 144 ? -6.177 31.526 3.503 1.00 79.57 140 LYS A C 1
ATOM 762 O O . LYS A 1 144 ? -6.790 30.512 3.156 1.00 79.09 140 LYS A O 1
ATOM 768 N N . SER A 1 145 ? -6.540 32.768 3.147 1.00 76.07 141 SER A N 1
ATOM 769 C CA . SER A 1 145 ? -7.685 33.062 2.287 1.00 75.84 141 SER A CA 1
ATOM 770 C C . SER A 1 145 ? -7.235 33.085 0.818 1.00 80.74 141 SER A C 1
ATOM 771 O O . SER A 1 145 ? -6.093 32.725 0.516 1.00 80.35 141 SER A O 1
ATOM 774 N N . ARG A 1 146 ? -8.129 33.520 -0.087 1.00 78.14 142 ARG A N 1
ATOM 775 C CA . ARG A 1 146 ? -7.829 33.648 -1.512 1.00 78.22 142 ARG A CA 1
ATOM 776 C C . ARG A 1 146 ? -6.930 34.869 -1.749 1.00 83.12 142 ARG A C 1
ATOM 777 O O . ARG A 1 146 ? -6.931 35.800 -0.940 1.00 82.41 142 ARG A O 1
ATOM 785 N N . LYS A 1 147 ? -6.156 34.854 -2.843 1.00 81.02 143 LYS A N 1
ATOM 786 C CA . LYS A 1 147 ? -5.273 35.963 -3.203 1.00 81.33 143 LYS A CA 1
ATOM 787 C C . LYS A 1 147 ? -6.064 36.973 -4.039 1.00 86.20 143 LYS A C 1
ATOM 788 O O . LYS A 1 147 ? -6.490 36.652 -5.151 1.00 85.85 143 LYS A O 1
ATOM 794 N N . ALA A 1 148 ? -6.312 38.169 -3.474 1.00 83.43 144 ALA A N 1
ATOM 795 C CA . ALA A 1 148 ? -7.070 39.234 -4.132 1.00 83.58 144 ALA A CA 1
ATOM 796 C C . ALA A 1 148 ? -6.152 40.156 -4.922 1.00 88.82 144 ALA A C 1
ATOM 797 O O . ALA A 1 148 ? -5.205 40.715 -4.364 1.00 88.20 144 ALA A O 1
ATOM 799 N N . SER A 1 149 ? -6.432 40.304 -6.228 1.00 86.74 145 SER A N 1
ATOM 800 C CA . SER A 1 149 ? -5.651 41.137 -7.140 1.00 87.18 145 SER A CA 1
ATOM 801 C C . SER A 1 149 ? -6.160 42.573 -7.196 1.00 92.45 145 SER A C 1
ATOM 802 O O . SER A 1 149 ? -7.371 42.798 -7.223 1.00 91.84 145 SER A O 1
ATOM 805 N N . VAL A 1 150 ? -5.232 43.540 -7.221 1.00 90.56 146 VAL A N 1
ATOM 806 C CA . VAL A 1 150 ? -5.556 44.964 -7.321 1.00 91.20 146 VAL A CA 1
ATOM 807 C C . VAL A 1 150 ? -4.775 45.650 -8.446 1.00 96.64 146 VAL A C 1
ATOM 808 O O . VAL A 1 150 ? -3.545 45.719 -8.402 1.00 96.15 146 VAL A O 1
ATOM 812 N N . ARG A 1 151 ? -5.507 46.113 -9.474 1.00 94.55 14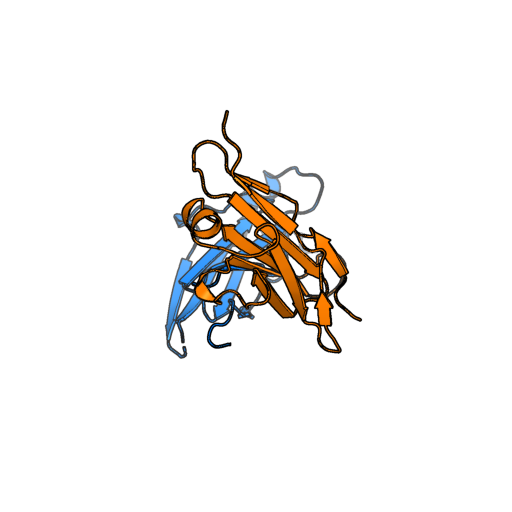7 ARG A N 1
ATOM 813 C CA . ARG A 1 151 ? -4.953 46.766 -10.662 1.00 94.96 147 ARG A CA 1
ATOM 814 C C . ARG A 1 151 ? -5.562 48.150 -10.878 1.00 99.87 147 ARG A C 1
ATOM 815 O O . ARG A 1 151 ? -6.757 48.338 -10.645 1.00 99.19 147 ARG A O 1
ATOM 823 N N . ILE A 1 152 ? -4.739 49.110 -11.342 1.00 97.67 148 ILE A N 1
ATOM 824 C CA . ILE A 1 152 ? -5.162 50.487 -11.618 1.00 98.02 148 ILE A CA 1
ATOM 825 C C . ILE A 1 152 ? -5.981 50.513 -12.915 1.00 103.09 148 ILE A C 1
ATOM 826 O O . ILE A 1 152 ? -5.496 50.078 -13.963 1.00 102.90 148 ILE A O 1
ATOM 831 N N . ALA A 1 153 ? -7.229 51.001 -12.829 1.00 100.31 149 ALA A N 1
ATOM 832 C CA . ALA A 1 153 ? -8.149 51.097 -13.963 1.00 100.40 149 ALA A CA 1
ATOM 833 C C . ALA A 1 153 ? -8.328 52.548 -14.433 1.00 104.94 149 ALA A C 1
ATOM 834 O O . ALA A 1 153 ? -7.991 53.479 -13.698 1.00 104.59 149 ALA A O 1
ATOM 836 N N . TYR A 1 154 ? -8.840 52.733 -15.667 1.00 101.99 150 TYR A N 1
ATOM 837 C CA . TYR A 1 154 ? -9.074 54.049 -16.266 1.00 102.04 150 TYR A CA 1
ATOM 838 C C . TYR A 1 154 ? -10.478 54.120 -16.864 1.00 105.75 150 TYR A C 1
ATOM 839 O O . TYR A 1 154 ? -10.835 53.284 -17.695 1.00 105.15 150 TYR A O 1
ATOM 848 N N . LEU A 1 155 ? -11.272 55.111 -16.428 1.00 102.59 151 LEU A N 1
ATOM 849 C CA . LEU A 1 155 ? -12.650 55.321 -16.885 1.00 102.61 151 LEU A CA 1
ATOM 850 C C . LEU A 1 155 ? -12.715 55.940 -18.278 1.00 107.01 151 LEU A C 1
ATOM 851 O O . LEU A 1 155 ? -11.863 56.758 -18.631 1.00 106.58 151 LEU A O 1
ATOM 856 N N . ARG A 1 156 ? -13.744 55.556 -19.058 1.00 104.01 152 ARG A N 1
ATOM 857 C CA . ARG A 1 156 ? -13.983 56.041 -20.419 1.00 144.93 152 ARG A CA 1
ATOM 858 C C . ARG A 1 156 ? -14.489 57.490 -20.403 1.00 177.48 152 ARG A C 1
ATOM 859 O O . ARG A 1 156 ? -15.380 57.834 -19.628 1.00 139.30 152 ARG A O 1
ATOM 867 N N . THR B 1 50 ? -12.667 13.151 -4.279 1.00 75.51 50 THR B N 1
ATOM 868 C CA . THR B 1 50 ? -11.596 12.155 -4.277 1.00 75.31 50 THR B CA 1
ATOM 869 C C . THR B 1 50 ? -10.915 11.988 -2.903 1.00 77.93 50 THR B C 1
ATOM 870 O O . THR B 1 50 ? -11.122 12.810 -2.008 1.00 78.25 50 THR B O 1
ATOM 874 N N . LEU B 1 51 ? -10.108 10.917 -2.748 1.00 72.38 51 LEU B N 1
ATOM 875 C CA . LEU B 1 51 ? -9.357 10.616 -1.523 1.00 71.05 51 LEU B CA 1
ATOM 876 C C . LEU B 1 51 ? -8.172 11.591 -1.378 1.00 70.99 51 LEU B C 1
ATOM 877 O O . LEU B 1 51 ? -7.739 12.138 -2.392 1.00 70.78 51 LEU B O 1
ATOM 882 N N . PRO B 1 52 ? -7.604 11.825 -0.164 1.00 64.33 52 PRO B N 1
ATOM 883 C CA . PRO B 1 52 ? -6.464 12.750 -0.074 1.00 62.53 52 PRO B CA 1
ATOM 884 C C . PRO B 1 52 ? -5.175 12.138 -0.604 1.00 62.12 52 PRO B C 1
ATOM 885 O O . PRO B 1 52 ? -4.918 10.953 -0.391 1.00 61.49 52 PRO B O 1
ATOM 889 N N . HIS B 1 53 ? -4.392 12.939 -1.340 1.00 56.04 53 HIS B N 1
ATOM 890 C CA . HIS B 1 53 ? -3.080 12.557 -1.867 1.00 54.36 53 HIS B CA 1
ATOM 891 C C . HIS B 1 53 ? -2.081 13.421 -1.121 1.00 59.11 53 HIS B C 1
ATOM 892 O O . HIS B 1 53 ? -2.325 14.616 -0.923 1.00 58.39 53 HIS B O 1
ATOM 899 N N . PHE B 1 54 ? -0.970 12.823 -0.695 1.00 56.00 54 PHE B N 1
ATOM 900 C CA . PHE B 1 54 ? 0.048 13.558 0.035 1.00 55.78 54 PHE B CA 1
ATOM 901 C C . PHE B 1 54 ? 1.017 14.291 -0.870 1.00 60.47 54 PHE B C 1
ATOM 902 O O . PHE B 1 54 ? 1.615 13.691 -1.771 1.00 60.34 54 PHE B O 1
ATOM 910 N N . ILE B 1 55 ? 1.152 15.604 -0.635 1.00 57.60 55 ILE B N 1
ATOM 911 C CA . ILE B 1 55 ? 2.106 16.472 -1.327 1.00 58.07 55 ILE B CA 1
ATOM 912 C C . ILE B 1 55 ? 3.430 16.276 -0.580 1.00 62.62 55 ILE B C 1
ATOM 913 O O . ILE B 1 55 ? 4.481 16.134 -1.201 1.00 62.77 55 ILE B O 1
ATOM 918 N N . GLU B 1 56 ? 3.353 16.234 0.762 1.00 59.76 56 GLU B N 1
ATOM 919 C CA . GLU B 1 56 ? 4.493 16.025 1.642 1.00 59.75 56 GLU B CA 1
ATOM 920 C C . GLU B 1 56 ? 4.143 14.979 2.697 1.00 61.80 56 GLU B C 1
ATOM 921 O O . GLU B 1 56 ? 3.143 15.112 3.405 1.00 60.52 56 GLU B O 1
ATOM 927 N N . GLU B 1 57 ? 4.940 13.906 2.744 1.00 58.08 57 GLU B N 1
ATOM 928 C CA . GLU B 1 57 ? 4.812 12.814 3.707 1.00 57.81 57 GLU B CA 1
ATOM 929 C C . GLU B 1 57 ? 5.906 12.998 4.768 1.00 60.84 57 GLU B C 1
ATOM 930 O O . GLU B 1 57 ? 6.957 13.555 4.434 1.00 59.90 57 GLU B O 1
ATOM 936 N N . PRO B 1 58 ? 5.715 12.551 6.037 1.00 57.58 58 PRO B N 1
ATOM 937 C CA . PRO B 1 58 ? 6.788 12.734 7.031 1.00 57.33 58 PRO B CA 1
ATOM 938 C C . PRO B 1 58 ? 8.049 11.941 6.697 1.00 61.69 58 PRO B C 1
ATOM 939 O O . PRO B 1 58 ? 7.963 10.795 6.249 1.00 61.50 58 PRO B O 1
ATOM 943 N N . GLU B 1 59 ? 9.213 12.589 6.849 1.00 58.73 59 GLU B N 1
ATOM 944 C CA . GLU B 1 59 ? 10.529 12.016 6.561 1.00 58.93 59 GLU B CA 1
ATOM 945 C C . GLU B 1 59 ? 11.154 11.439 7.834 1.00 63.03 59 GLU B C 1
ATOM 946 O O . GLU B 1 59 ? 10.824 11.894 8.929 1.00 62.49 59 GLU B O 1
ATOM 952 N N . ASP B 1 60 ? 12.073 10.455 7.688 1.00 60.09 60 ASP B N 1
ATOM 953 C CA . ASP B 1 60 ? 12.805 9.849 8.804 1.00 60.05 60 ASP B CA 1
ATOM 954 C C . ASP B 1 60 ? 13.743 10.900 9.392 1.00 65.45 60 ASP B C 1
ATOM 955 O O . ASP B 1 60 ? 14.538 11.497 8.659 1.00 65.53 60 ASP B O 1
ATOM 960 N N . ALA B 1 61 ? 13.600 11.172 10.698 1.00 62.18 61 ALA B N 1
ATOM 961 C CA . ALA B 1 61 ? 14.370 12.207 11.378 1.00 62.22 61 ALA B CA 1
ATOM 962 C C . ALA B 1 61 ? 15.339 11.691 12.439 1.00 67.69 61 ALA B C 1
ATOM 963 O O . ALA B 1 61 ? 15.138 10.619 13.014 1.00 66.78 61 ALA B O 1
ATOM 965 N N . TYR B 1 62 ? 16.400 12.472 12.684 1.00 65.62 62 TYR B N 1
ATOM 966 C CA . TYR B 1 62 ? 17.446 12.153 13.643 1.00 66.09 62 TYR B CA 1
ATOM 967 C C . TYR B 1 62 ? 17.649 13.310 14.612 1.00 72.10 62 TYR B C 1
ATOM 968 O O . TYR B 1 62 ? 17.764 14.460 14.181 1.00 71.42 62 TYR B O 1
ATOM 977 N N . ILE B 1 63 ? 17.654 13.007 15.922 1.00 70.62 63 ILE B N 1
ATOM 978 C CA . ILE B 1 63 ? 17.848 14.008 16.971 1.00 71.67 63 ILE B CA 1
ATOM 979 C C . ILE B 1 63 ? 19.323 14.027 17.371 1.00 79.23 63 ILE B C 1
ATOM 980 O O . ILE B 1 63 ? 19.822 13.070 17.967 1.00 79.23 63 ILE B O 1
ATOM 985 N N . ILE B 1 64 ? 20.019 15.111 16.994 1.00 78.33 64 ILE B N 1
ATOM 986 C CA . ILE B 1 64 ? 21.443 15.333 17.260 1.00 79.19 64 ILE B CA 1
ATOM 987 C C . ILE B 1 64 ? 21.589 16.600 18.114 1.00 84.94 64 ILE B C 1
ATOM 988 O O . ILE B 1 64 ? 21.048 17.646 17.749 1.00 84.56 64 ILE B O 1
ATOM 993 N N . LYS B 1 65 ? 22.317 16.490 19.252 1.00 82.78 65 LYS B N 1
ATOM 994 C CA . LYS B 1 65 ? 22.568 17.561 20.235 1.00 83.08 65 LYS B CA 1
ATOM 995 C C . LYS B 1 65 ? 21.293 18.063 20.948 1.00 87.32 65 LYS B C 1
ATOM 996 O O . LYS B 1 65 ? 21.207 19.235 21.333 1.00 87.25 65 LYS B O 1
ATOM 1002 N N . SER B 1 66 ? 20.313 17.149 21.130 1.00 83.35 66 SER B N 1
ATOM 1003 C CA . SER B 1 66 ? 19.031 17.323 21.829 1.00 82.83 66 SER B CA 1
ATOM 1004 C C . SER B 1 66 ? 17.959 18.249 21.244 1.00 85.63 66 SER B C 1
ATOM 1005 O O . SER B 1 66 ? 16.841 18.269 21.775 1.00 85.45 66 SER B O 1
ATOM 1008 N N . ASN B 1 67 ? 18.270 18.995 20.162 1.00 81.01 67 ASN B N 1
ATOM 1009 C CA . ASN B 1 67 ? 17.304 19.898 19.519 1.00 79.79 67 ASN B CA 1
ATOM 1010 C C . ASN B 1 67 ? 16.072 19.126 19.017 1.00 80.21 67 ASN B C 1
ATOM 1011 O O . ASN B 1 67 ? 16.242 18.153 18.275 1.00 79.79 67 ASN B O 1
ATOM 1016 N N . PRO B 1 68 ? 14.841 19.481 19.481 1.00 73.89 68 PRO B N 1
ATOM 1017 C CA . PRO B 1 68 ? 13.647 18.723 19.054 1.00 72.59 68 PRO B CA 1
ATOM 1018 C C . PRO B 1 68 ? 13.345 18.833 17.563 1.00 73.65 68 PRO B C 1
ATOM 1019 O O . PRO B 1 68 ? 13.300 19.938 17.018 1.00 73.67 68 PRO B O 1
ATOM 1023 N N . ILE B 1 69 ? 13.165 17.677 16.903 1.00 67.51 69 ILE B N 1
ATOM 1024 C CA . ILE B 1 69 ? 12.858 17.608 15.472 1.00 66.06 69 ILE B CA 1
ATOM 1025 C C . ILE B 1 69 ? 11.377 17.888 15.202 1.00 67.96 69 ILE B C 1
ATOM 1026 O O . ILE B 1 69 ? 10.553 17.806 16.115 1.00 66.54 69 ILE B O 1
ATOM 1031 N N . ALA B 1 70 ? 11.046 18.186 13.937 1.00 64.18 70 ALA B N 1
ATOM 1032 C CA . ALA B 1 70 ? 9.677 18.424 13.489 1.00 63.87 70 ALA B CA 1
ATOM 1033 C C . ALA B 1 70 ? 9.359 17.496 12.321 1.00 66.96 70 ALA B C 1
ATOM 1034 O O . ALA B 1 70 ? 10.211 17.273 11.458 1.00 66.06 70 ALA B O 1
ATOM 1036 N N . LEU B 1 71 ? 8.147 16.923 12.320 1.00 63.77 71 LEU B N 1
ATOM 1037 C CA . LEU B 1 71 ? 7.674 16.043 11.249 1.00 63.58 71 LEU B CA 1
ATOM 1038 C C . LEU B 1 71 ? 6.613 16.798 10.464 1.00 67.44 71 LEU B C 1
ATOM 1039 O O . LEU B 1 71 ? 5.684 17.340 11.064 1.00 66.33 71 LEU B O 1
ATOM 1044 N N . ARG B 1 72 ? 6.788 16.874 9.132 1.00 65.15 72 ARG B N 1
ATOM 1045 C CA . ARG B 1 72 ? 5.926 17.611 8.201 1.00 65.61 72 ARG B CA 1
ATOM 1046 C C . ARG B 1 72 ? 4.962 16.701 7.439 1.00 69.65 72 ARG B C 1
ATOM 1047 O O . ARG B 1 72 ? 5.339 15.613 7.012 1.00 68.76 72 ARG B O 1
ATOM 1055 N N . CYS B 1 73 ? 3.726 17.173 7.243 1.00 67.07 73 CYS B N 1
ATOM 1056 C CA . CYS B 1 73 ? 2.697 16.456 6.502 1.00 67.50 73 CYS B CA 1
ATOM 1057 C C . CYS B 1 73 ? 1.787 17.426 5.750 1.00 68.63 73 CYS B C 1
ATOM 1058 O O . CYS B 1 73 ? 1.295 18.383 6.345 1.00 67.41 73 CYS B O 1
ATOM 1061 N N . LYS B 1 74 ? 1.567 17.177 4.444 1.00 64.01 74 LYS B N 1
ATOM 1062 C CA . LYS B 1 74 ? 0.726 18.016 3.583 1.00 63.07 74 LYS B CA 1
ATOM 1063 C C . LYS B 1 74 ? -0.109 17.140 2.641 1.00 65.56 74 LYS B C 1
ATOM 1064 O O . LYS B 1 74 ? 0.451 16.319 1.919 1.00 64.53 74 LYS B O 1
ATOM 1070 N N . ALA B 1 75 ? -1.446 17.293 2.678 1.00 62.27 75 ALA B N 1
ATOM 1071 C CA . ALA B 1 75 ? -2.374 16.515 1.851 1.00 62.39 75 ALA B CA 1
ATOM 1072 C C . ALA B 1 75 ? -3.501 17.351 1.240 1.00 67.00 75 ALA B C 1
ATOM 1073 O O . ALA B 1 75 ? -3.956 18.321 1.848 1.00 65.80 75 ALA B O 1
ATOM 1075 N N . ARG B 1 76 ? -3.952 16.949 0.035 1.00 64.82 76 ARG B N 1
ATOM 1076 C CA . ARG B 1 76 ? -5.014 17.600 -0.736 1.00 65.24 76 ARG B CA 1
ATOM 1077 C C . ARG B 1 76 ? -5.841 16.542 -1.504 1.00 70.83 76 ARG B C 1
ATOM 1078 O O . ARG B 1 76 ? -5.249 15.754 -2.247 1.00 70.30 76 ARG B O 1
ATOM 1086 N N . PRO B 1 77 ? -7.194 16.511 -1.382 1.00 68.91 77 PRO B N 1
ATOM 1087 C CA . PRO B 1 77 ? -8.053 17.362 -0.540 1.00 69.41 77 PRO B CA 1
ATOM 1088 C C . PRO B 1 77 ? -8.115 16.893 0.915 1.00 74.35 77 PRO B C 1
ATOM 1089 O O . PRO B 1 77 ? -8.292 15.700 1.174 1.00 73.94 77 PRO B O 1
ATOM 1093 N N . ALA B 1 78 ? -7.958 17.829 1.864 1.00 71.79 78 ALA B N 1
ATOM 1094 C CA . ALA B 1 78 ? -7.998 17.498 3.287 1.00 72.03 78 ALA B CA 1
ATOM 1095 C C . ALA B 1 78 ? -8.733 18.529 4.140 1.00 76.92 78 ALA B C 1
ATOM 1096 O O . ALA B 1 78 ? -8.461 19.729 4.049 1.00 76.09 78 ALA B O 1
ATOM 1098 N N . MET B 1 79 ? -9.680 18.043 4.958 1.00 74.87 79 MET B N 1
ATOM 1099 C CA . MET B 1 79 ? -10.467 18.849 5.898 1.00 75.48 79 MET B CA 1
ATOM 1100 C C . MET B 1 79 ? -9.893 18.726 7.315 1.00 78.65 79 MET B C 1
ATOM 1101 O O . MET B 1 79 ? -10.014 19.659 8.110 1.00 78.49 79 MET B O 1
ATOM 1106 N N . GLN B 1 80 ? -9.273 17.567 7.617 1.00 74.30 80 GLN B N 1
ATOM 1107 C CA . GLN B 1 80 ? -8.653 17.245 8.900 1.00 73.68 80 GLN B CA 1
ATOM 1108 C C . GLN B 1 80 ? -7.450 16.332 8.708 1.00 75.85 80 GLN B C 1
ATOM 1109 O O . GLN B 1 80 ? -7.505 15.393 7.911 1.00 75.10 80 GLN B O 1
ATOM 1115 N N . ILE B 1 81 ? -6.359 16.621 9.432 1.00 71.46 81 ILE B N 1
ATOM 1116 C CA . ILE B 1 81 ? -5.120 15.840 9.420 1.00 70.72 81 ILE B CA 1
ATOM 1117 C C . ILE B 1 81 ? -4.645 15.644 10.863 1.00 72.77 81 ILE B C 1
ATOM 1118 O O . ILE B 1 81 ? -4.505 16.621 11.602 1.00 72.32 81 ILE B O 1
ATOM 1123 N N . PHE B 1 82 ? -4.402 14.381 11.252 1.00 68.11 82 PHE B N 1
ATOM 1124 C CA . PHE B 1 82 ? -3.916 14.019 12.582 1.00 67.27 82 PHE B CA 1
ATOM 1125 C C . PHE B 1 82 ? -2.730 13.072 12.508 1.00 67.94 82 PHE B C 1
ATOM 1126 O O . PHE B 1 82 ? -2.670 12.210 11.627 1.00 66.67 82 PHE B O 1
ATOM 1134 N N . PHE B 1 83 ? -1.785 13.237 13.444 1.00 62.79 83 PHE B N 1
ATOM 1135 C CA . PHE B 1 83 ? -0.614 12.380 13.552 1.00 61.59 83 PHE B CA 1
ATOM 1136 C C . PHE B 1 83 ? -0.895 11.257 14.544 1.00 64.70 83 PHE B C 1
ATOM 1137 O O . PHE B 1 83 ? -1.604 11.457 15.535 1.00 63.83 83 PHE B O 1
ATOM 1145 N N . LYS B 1 84 ? -0.362 10.071 14.251 1.00 61.41 84 LYS B N 1
ATOM 1146 C CA . LYS B 1 84 ? -0.474 8.884 15.089 1.00 61.63 84 LYS B CA 1
ATOM 1147 C C . LYS B 1 84 ? 0.950 8.399 15.321 1.00 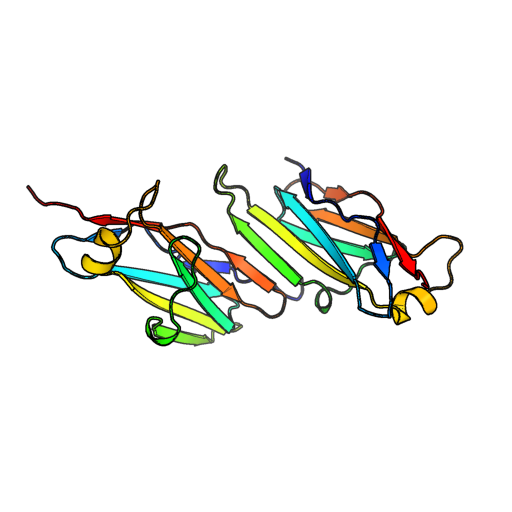65.16 84 LYS B C 1
ATOM 1148 O O . LYS B 1 84 ? 1.636 8.042 14.362 1.00 63.92 84 LYS B O 1
ATOM 1154 N N . CYS B 1 85 ? 1.415 8.451 16.576 1.00 62.33 85 CYS B N 1
ATOM 1155 C CA . CYS B 1 85 ? 2.764 8.016 16.917 1.00 62.71 85 CYS B CA 1
ATOM 1156 C C . CYS B 1 85 ? 2.724 6.744 17.749 1.00 68.00 85 CYS B C 1
ATOM 1157 O O . CYS B 1 85 ? 2.068 6.711 18.795 1.00 67.87 85 CYS B O 1
ATOM 1160 N N . ASN B 1 86 ? 3.394 5.684 17.250 1.00 65.19 86 ASN B N 1
ATOM 1161 C CA . ASN B 1 86 ? 3.505 4.362 17.880 1.00 65.57 86 ASN B CA 1
ATOM 1162 C C . ASN B 1 86 ? 2.136 3.702 18.175 1.00 71.74 86 ASN B C 1
ATOM 1163 O O . ASN B 1 86 ? 1.925 3.139 19.255 1.00 71.70 86 ASN B O 1
ATOM 1168 N N . GLY B 1 87 ? 1.227 3.792 17.205 1.00 69.43 87 GLY B N 1
ATOM 1169 C CA . GLY B 1 87 ? -0.117 3.231 17.293 1.00 69.59 87 GLY B CA 1
ATOM 1170 C C . GLY B 1 87 ? -1.046 3.973 18.232 1.00 74.27 87 GLY B C 1
ATOM 1171 O O . GLY B 1 87 ? -2.057 3.416 18.667 1.00 74.24 87 GLY B O 1
ATOM 1172 N N . GLU B 1 88 ? -0.715 5.237 18.544 1.00 71.20 88 GLU B N 1
ATOM 1173 C CA . GLU B 1 88 ? -1.495 6.092 19.434 1.00 71.29 88 GLU B CA 1
ATOM 1174 C C . GLU B 1 88 ? -1.618 7.492 18.844 1.00 75.97 88 GLU B C 1
ATOM 1175 O O . GLU B 1 88 ? -0.617 8.063 18.406 1.00 75.18 88 GLU B O 1
ATOM 1181 N N . TRP B 1 89 ? -2.844 8.041 18.836 1.00 73.98 89 TRP B N 1
ATOM 1182 C CA . TRP B 1 89 ? -3.146 9.370 18.302 1.00 74.68 89 TRP B CA 1
ATOM 1183 C C . TRP B 1 89 ? -2.513 10.491 19.115 1.00 79.08 89 TRP B C 1
ATOM 1184 O O . TRP B 1 89 ? -2.642 10.519 20.342 1.00 79.07 89 TRP B O 1
ATOM 1195 N N . VAL B 1 90 ? -1.836 11.423 18.421 1.00 75.45 90 VAL B N 1
ATOM 1196 C CA . VAL B 1 90 ? -1.198 12.597 19.022 1.00 75.11 90 VAL B CA 1
ATOM 1197 C C . VAL B 1 90 ? -2.309 13.605 19.344 1.00 79.60 90 VAL B C 1
ATOM 1198 O O . VAL B 1 90 ? -3.248 13.751 18.557 1.00 78.91 90 VAL B O 1
ATOM 1202 N N . HIS B 1 91 ? -2.214 14.268 20.514 1.00 77.06 91 HIS B N 1
ATOM 1203 C CA . HIS B 1 91 ? -3.172 15.270 20.988 1.00 77.27 91 HIS B CA 1
ATOM 1204 C C . HIS B 1 91 ? -3.236 16.457 20.020 1.00 80.58 91 HIS B C 1
ATOM 1205 O O . HIS B 1 91 ? -2.204 16.856 19.473 1.00 80.05 91 HIS B O 1
ATOM 1212 N N . GLN B 1 92 ? -4.451 17.008 19.808 1.00 76.88 92 GLN B N 1
ATOM 1213 C CA . GLN B 1 92 ? -4.722 18.140 18.911 1.00 76.49 92 GLN B CA 1
ATOM 1214 C C . GLN B 1 92 ? -3.879 19.381 19.231 1.00 79.56 92 GLN B C 1
ATOM 1215 O O . GLN B 1 92 ? -3.457 20.082 18.310 1.00 79.00 92 GLN B O 1
ATOM 1221 N N . ASN B 1 93 ? -3.625 19.634 20.532 1.00 75.73 93 ASN B N 1
ATOM 1222 C CA . ASN B 1 93 ? -2.831 20.761 21.033 1.00 75.26 93 ASN B CA 1
ATOM 1223 C C . ASN B 1 93 ? -1.367 20.705 20.583 1.00 77.88 93 ASN B C 1
ATOM 1224 O O . ASN B 1 93 ? -0.728 21.752 20.461 1.00 77.39 93 ASN B O 1
ATOM 1229 N N . GLU B 1 94 ? -0.845 19.489 20.331 1.00 73.57 94 GLU B N 1
ATOM 1230 C CA . GLU B 1 94 ? 0.524 19.265 19.865 1.00 73.15 94 GLU B CA 1
ATOM 1231 C C . GLU B 1 94 ? 0.682 19.507 18.350 1.00 74.99 94 GLU B C 1
ATOM 1232 O O . GLU B 1 94 ? 1.813 19.611 17.871 1.00 74.18 94 GLU B O 1
ATOM 1238 N N . HIS B 1 95 ? -0.445 19.601 17.606 1.00 70.80 95 HIS B N 1
ATOM 1239 C CA . HIS B 1 95 ? -0.467 19.829 16.154 1.00 70.25 95 HIS B CA 1
ATOM 1240 C C . HIS B 1 95 ? -0.467 21.318 15.801 1.00 73.01 95 HIS B C 1
ATOM 1241 O O . HIS B 1 95 ? -1.252 22.085 16.368 1.00 72.38 95 HIS B O 1
ATOM 1248 N N . VAL B 1 96 ? 0.389 21.715 14.840 1.00 68.87 96 VAL B N 1
ATOM 1249 C CA . VAL B 1 96 ? 0.445 23.082 14.308 1.00 68.55 96 VAL B CA 1
ATOM 1250 C C . VAL B 1 96 ? -0.059 22.964 12.858 1.00 72.67 96 VAL B C 1
ATOM 1251 O O . VAL B 1 96 ? 0.654 22.445 11.996 1.00 71.57 96 VAL B O 1
ATOM 1255 N N . SER B 1 97 ? -1.314 23.388 12.622 1.00 70.07 97 SER B N 1
ATOM 1256 C CA . SER B 1 97 ? -1.988 23.267 11.330 1.00 70.53 97 SER B CA 1
ATOM 1257 C C . SER B 1 97 ? -1.989 24.519 10.445 1.00 75.90 97 SER B C 1
ATOM 1258 O O . SER B 1 97 ? -1.867 25.639 10.936 1.00 75.17 97 SER B O 1
ATOM 1261 N N . GLU B 1 98 ? -2.134 24.306 9.127 1.00 74.11 98 GLU B N 1
ATOM 1262 C CA . GLU B 1 98 ? -2.167 25.335 8.090 1.00 74.69 98 GLU B CA 1
ATOM 1263 C C . GLU B 1 98 ? -3.216 24.928 7.042 1.00 80.66 98 GLU B C 1
ATOM 1264 O O . GLU B 1 98 ? -3.042 23.914 6.368 1.00 80.61 98 GLU B O 1
ATOM 1270 N N . GLU B 1 99 ? -4.315 25.696 6.937 1.00 78.59 99 GLU B N 1
ATOM 1271 C CA . GLU B 1 99 ? -5.383 25.439 5.968 1.00 79.19 99 GLU B CA 1
ATOM 1272 C C . GLU B 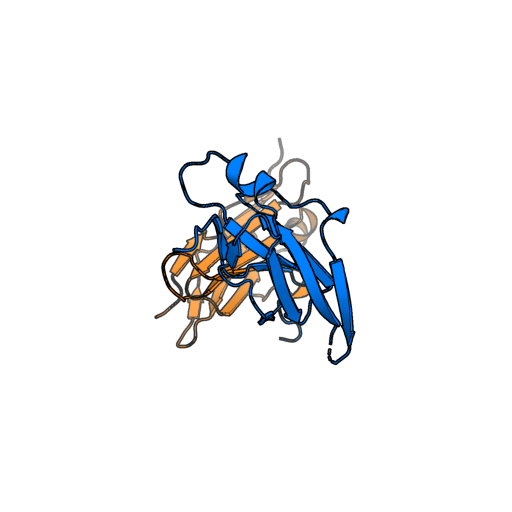1 99 ? -5.353 26.519 4.889 1.00 84.82 99 GLU B C 1
ATOM 1273 O O . GLU B 1 99 ? -5.566 27.694 5.184 1.00 84.22 99 GLU B O 1
ATOM 1279 N N . SER B 1 100 ? -5.070 26.123 3.644 1.00 82.99 100 SER B N 1
ATOM 1280 C CA . SER B 1 100 ? -5.000 27.060 2.526 1.00 83.41 100 SER B CA 1
ATOM 1281 C C . SER B 1 100 ? -5.768 26.564 1.314 1.00 89.17 100 SER B C 1
ATOM 1282 O O . SER B 1 100 ? -5.735 25.372 1.004 1.00 88.64 100 SER B O 1
ATOM 1285 N N . LEU B 1 101 ? -6.462 27.484 0.628 1.00 87.50 101 LEU B N 1
ATOM 1286 C CA . LEU B 1 101 ? -7.209 27.172 -0.588 1.00 87.97 101 LEU B CA 1
ATOM 1287 C C . LEU B 1 101 ? -6.212 27.098 -1.739 1.00 92.64 101 LEU B C 1
ATOM 1288 O O . LEU B 1 101 ? -5.422 28.028 -1.929 1.00 92.21 101 LEU B O 1
ATOM 1293 N N . ASP B 1 102 ? -6.211 25.968 -2.467 1.00 89.91 102 ASP B N 1
ATOM 1294 C CA . ASP B 1 102 ? -5.303 25.726 -3.589 1.00 90.19 102 ASP B CA 1
ATOM 1295 C C . ASP B 1 102 ? -5.533 26.731 -4.717 1.00 94.72 102 ASP B C 1
ATOM 1296 O O . ASP B 1 102 ? -6.682 26.989 -5.084 1.00 94.10 102 ASP B O 1
ATOM 1301 N N . GLU B 1 103 ? -4.438 27.319 -5.241 1.00 91.98 103 GLU B N 1
ATOM 1302 C CA . GLU B 1 103 ? -4.490 28.286 -6.342 1.00 92.16 103 GLU B CA 1
ATOM 1303 C C . GLU B 1 103 ? -4.978 27.617 -7.631 1.00 96.40 103 GLU B C 1
ATOM 1304 O O . GLU B 1 103 ? -5.557 28.282 -8.491 1.00 96.07 103 GLU B O 1
ATOM 1310 N N . SER B 1 104 ? -4.760 26.294 -7.740 1.00 93.04 104 SER B N 1
ATOM 1311 C CA . SER B 1 104 ? -5.167 25.482 -8.879 1.00 92.85 104 SER B CA 1
ATOM 1312 C C . SER B 1 104 ? -6.678 25.206 -8.864 1.00 96.11 104 SER B C 1
ATOM 1313 O O . SER B 1 104 ? -7.406 25.761 -9.688 1.00 96.07 104 SER B O 1
ATOM 1316 N N . SER B 1 105 ? -7.150 24.381 -7.916 1.00 91.78 105 SER B N 1
ATOM 1317 C CA . SER B 1 105 ? -8.563 24.023 -7.784 1.00 91.22 105 SER B CA 1
ATOM 1318 C C . SER B 1 105 ? -9.148 24.521 -6.460 1.00 94.01 105 SER B C 1
ATOM 1319 O O . SER B 1 105 ? -8.399 24.769 -5.515 1.00 93.63 105 SER B O 1
ATOM 1322 N N . GLY B 1 106 ? -10.478 24.614 -6.389 1.00 89.66 106 GLY B N 1
ATOM 1323 C CA . GLY B 1 106 ? -11.200 25.053 -5.193 1.00 89.02 106 GLY B CA 1
ATOM 1324 C C . GLY B 1 106 ? -11.074 24.143 -3.981 1.00 91.26 106 GLY B C 1
ATOM 1325 O O . GLY B 1 106 ? -11.704 24.395 -2.950 1.00 91.04 106 GLY B O 1
ATOM 1326 N N . LEU B 1 107 ? -10.249 23.082 -4.101 1.00 86.06 107 LEU B N 1
ATOM 1327 C CA . LEU B 1 107 ? -9.961 22.072 -3.082 1.00 84.91 107 LEU B CA 1
ATOM 1328 C C . LEU B 1 107 ? -9.087 22.652 -1.963 1.00 85.58 107 LEU B C 1
ATOM 1329 O O . LEU B 1 107 ? -8.156 23.415 -2.237 1.00 85.08 107 LEU B O 1
ATOM 1334 N N . LYS B 1 108 ? -9.397 22.296 -0.706 1.00 79.58 108 LYS B N 1
ATOM 1335 C CA . LYS B 1 108 ? -8.665 22.767 0.469 1.00 78.11 108 LYS B CA 1
ATOM 1336 C C . LYS B 1 108 ? -7.411 21.938 0.742 1.00 78.42 108 LYS B C 1
ATOM 1337 O O . LYS B 1 108 ? -7.483 20.707 0.798 1.00 77.85 108 LYS B O 1
ATOM 1343 N N . VAL B 1 109 ? -6.266 22.624 0.911 1.00 72.22 109 VAL B N 1
ATOM 1344 C CA . VAL B 1 109 ? -4.960 22.020 1.199 1.00 70.80 109 VAL B CA 1
ATOM 1345 C C . VAL B 1 109 ? -4.651 22.214 2.689 1.00 71.96 109 VAL B C 1
ATOM 1346 O O . VAL B 1 109 ? -4.756 23.332 3.202 1.00 71.24 109 VAL B O 1
ATOM 1350 N N . ARG B 1 110 ? -4.275 21.121 3.375 1.00 66.51 110 ARG B N 1
ATOM 1351 C CA . ARG B 1 110 ? -3.946 21.145 4.796 1.00 65.66 110 ARG B CA 1
ATOM 1352 C C . ARG B 1 110 ? -2.504 20.689 5.057 1.00 67.47 110 ARG B C 1
ATOM 1353 O O . ARG B 1 110 ? -2.083 19.652 4.545 1.00 66.29 110 ARG B O 1
ATOM 1361 N N . GLU B 1 111 ? -1.752 21.487 5.837 1.00 63.11 111 GLU B N 1
ATOM 1362 C CA . GLU B 1 111 ? -0.363 21.221 6.216 1.00 62.54 111 GLU B CA 1
ATOM 1363 C C . GLU B 1 111 ? -0.266 21.185 7.749 1.00 67.22 111 GLU B C 1
ATOM 1364 O O . GLU B 1 111 ? -0.706 22.124 8.413 1.00 66.92 111 GLU B O 1
ATOM 1370 N N . VAL B 1 112 ? 0.272 20.086 8.308 1.00 63.87 112 VAL B N 1
ATOM 1371 C CA . VAL B 1 112 ? 0.396 19.905 9.761 1.00 63.76 112 VAL B CA 1
ATOM 1372 C C . VAL B 1 112 ? 1.830 19.520 10.163 1.00 66.43 112 VAL B C 1
ATOM 1373 O O . VAL B 1 112 ? 2.486 18.742 9.465 1.00 65.90 112 VAL B O 1
ATOM 1377 N N . PHE B 1 113 ? 2.301 20.089 11.291 1.00 61.93 113 PHE B N 1
ATOM 1378 C CA . PHE B 1 113 ? 3.613 19.854 11.890 1.00 61.14 113 PHE B CA 1
ATOM 1379 C C . PHE B 1 113 ? 3.455 19.408 13.353 1.00 62.64 113 PHE B C 1
ATOM 1380 O O . PHE B 1 113 ? 2.608 19.942 14.075 1.00 61.40 113 PHE B O 1
ATOM 1388 N N . ILE B 1 114 ? 4.280 18.442 13.787 1.00 58.21 114 ILE B N 1
ATOM 1389 C CA . ILE B 1 114 ? 4.348 17.982 15.182 1.00 57.82 114 ILE B CA 1
ATOM 1390 C C . ILE B 1 114 ? 5.803 17.947 15.619 1.00 61.33 114 ILE B C 1
ATOM 1391 O O . ILE B 1 114 ? 6.675 17.607 14.817 1.00 60.12 114 ILE B O 1
ATOM 1396 N N . ASN B 1 115 ? 6.069 18.319 16.876 1.00 59.03 115 ASN B N 1
ATOM 1397 C CA . ASN B 1 115 ? 7.424 18.294 17.412 1.00 59.13 115 ASN B CA 1
ATOM 1398 C C . ASN B 1 115 ? 7.643 17.010 18.198 1.00 63.08 115 ASN B C 1
ATOM 1399 O O . ASN B 1 115 ? 6.748 16.573 18.924 1.00 62.96 115 ASN B O 1
ATOM 1404 N N . VAL B 1 116 ? 8.818 16.385 18.013 1.00 59.33 116 VAL B N 1
ATOM 1405 C CA . VAL B 1 116 ? 9.224 15.167 18.715 1.00 59.00 116 VAL B CA 1
ATOM 1406 C C . VAL B 1 116 ? 10.545 15.459 19.435 1.00 62.68 116 VAL B C 1
ATOM 1407 O O . VAL B 1 116 ? 11.552 15.750 18.785 1.00 61.74 116 VAL B O 1
ATOM 1411 N N . THR B 1 117 ? 10.519 15.411 20.778 1.00 59.83 117 THR B N 1
ATOM 1412 C CA . THR B 1 117 ? 11.680 15.689 21.636 1.00 59.92 117 THR B CA 1
ATOM 1413 C C . THR B 1 117 ? 12.550 14.449 21.871 1.00 63.74 117 THR B C 1
ATOM 1414 O O . THR B 1 117 ? 12.115 13.324 21.610 1.00 62.87 117 THR B O 1
ATOM 1418 N N . ARG B 1 118 ? 13.776 14.665 22.393 1.00 60.69 118 ARG B N 1
ATOM 1419 C CA . ARG B 1 118 ? 14.733 13.613 22.743 1.00 60.35 118 ARG B CA 1
ATOM 1420 C C . ARG B 1 118 ? 14.159 12.775 23.900 1.00 63.36 118 ARG B C 1
ATOM 1421 O O . ARG B 1 118 ? 14.330 11.557 23.906 1.00 62.02 118 ARG B O 1
ATOM 1429 N N . GLN B 1 119 ? 13.433 13.432 24.834 1.00 60.60 119 GLN B N 1
ATOM 1430 C CA . GLN B 1 119 ? 12.776 12.814 25.986 1.00 60.92 119 GLN B CA 1
ATOM 1431 C C . GLN B 1 119 ? 11.691 11.822 25.559 1.00 65.01 119 GLN B C 1
ATOM 1432 O O . GLN B 1 119 ? 11.628 10.736 26.129 1.00 64.11 119 GLN B O 1
ATOM 1438 N N . GLN B 1 120 ? 10.852 12.187 24.558 1.00 61.83 120 GLN B N 1
ATOM 1439 C CA . GLN B 1 120 ? 9.778 11.325 24.044 1.00 61.05 120 GLN B CA 1
ATOM 1440 C C . GLN B 1 120 ? 10.324 10.012 23.476 1.00 63.66 120 GLN B C 1
ATOM 1441 O O . GLN B 1 120 ? 9.735 8.957 23.715 1.00 63.08 120 GLN B O 1
ATOM 1447 N N . VAL B 1 121 ? 11.464 10.081 22.759 1.00 59.94 121 VAL B N 1
ATOM 1448 C CA . VAL B 1 121 ? 12.133 8.931 22.137 1.00 59.68 121 VAL B CA 1
ATOM 1449 C C . VAL B 1 121 ? 12.770 8.011 23.192 1.00 64.29 121 VAL B C 1
ATOM 1450 O O . VAL B 1 121 ? 12.569 6.797 23.131 1.00 64.03 121 VAL B O 1
ATOM 1454 N N . GLU B 1 122 ? 13.519 8.578 24.157 1.00 61.63 122 GLU B N 1
ATOM 1455 C CA . GLU B 1 122 ? 14.140 7.769 25.212 1.00 61.93 122 GLU B CA 1
ATOM 1456 C C . GLU B 1 122 ? 13.156 7.208 26.260 1.00 65.85 122 GLU B C 1
ATOM 1457 O O . GLU B 1 122 ? 13.470 6.200 26.900 1.00 66.34 122 GLU B O 1
ATOM 1463 N N . ASP B 1 123 ? 11.952 7.824 26.392 1.00 61.37 123 ASP B N 1
ATOM 1464 C CA . ASP B 1 123 ? 10.889 7.370 27.301 1.00 60.72 123 ASP B CA 1
ATOM 1465 C C . ASP B 1 123 ? 10.077 6.231 26.689 1.00 65.39 123 ASP B C 1
ATOM 1466 O O . ASP B 1 123 ? 9.459 5.464 27.429 1.00 65.60 123 ASP B O 1
ATOM 1471 N N . PHE B 1 124 ? 10.054 6.136 25.345 1.00 61.89 124 PHE B N 1
ATOM 1472 C CA . PHE B 1 124 ? 9.326 5.091 24.633 1.00 61.37 124 PHE B CA 1
ATOM 1473 C C . PHE B 1 124 ? 10.136 3.794 24.617 1.00 66.29 124 PHE B C 1
ATOM 1474 O O . PHE B 1 124 ? 11.263 3.779 24.114 1.00 65.79 124 PHE B O 1
ATOM 1482 N N . HIS B 1 125 ? 9.552 2.709 25.160 1.00 63.99 125 HIS B N 1
ATOM 1483 C CA . HIS B 1 125 ? 10.195 1.395 25.241 1.00 64.39 125 HIS B CA 1
ATOM 1484 C C . HIS B 1 125 ? 9.386 0.342 24.473 1.00 70.26 125 HIS B C 1
ATOM 1485 O O . HIS B 1 125 ? 8.653 -0.453 25.068 1.00 70.52 125 HIS B O 1
ATOM 1492 N N . GLY B 1 126 ? 9.521 0.369 23.152 1.00 67.42 126 GLY B N 1
ATOM 1493 C CA . GLY B 1 126 ? 8.834 -0.548 22.252 1.00 67.43 126 GLY B CA 1
ATOM 1494 C C . GLY B 1 126 ? 9.782 -1.462 21.500 1.00 72.02 126 GLY B C 1
ATOM 1495 O O . GLY B 1 126 ? 10.989 -1.195 21.463 1.00 71.35 126 GLY B O 1
ATOM 1496 N N . PRO B 1 127 ? 9.264 -2.553 20.876 1.00 69.36 127 PRO B N 1
ATOM 1497 C CA . PRO B 1 127 ? 10.153 -3.467 20.125 1.00 69.32 127 PRO B CA 1
ATOM 1498 C C . PRO B 1 127 ? 10.815 -2.834 18.896 1.00 73.52 127 PRO B C 1
ATOM 1499 O O . PRO B 1 127 ? 11.920 -3.235 18.520 1.00 73.79 127 PRO B O 1
ATOM 1503 N N . GLU B 1 128 ? 10.140 -1.853 18.274 1.00 69.31 128 GLU B N 1
ATOM 1504 C CA . GLU B 1 128 ? 10.641 -1.139 17.096 1.00 68.75 128 GLU B CA 1
ATOM 1505 C C . GLU B 1 128 ? 10.924 0.338 17.401 1.00 70.78 128 GLU B C 1
ATOM 1506 O O . GLU B 1 128 ? 10.490 0.847 18.439 1.00 70.11 128 GLU B O 1
ATOM 1512 N N . ASP B 1 129 ? 11.656 1.020 16.494 1.00 66.33 129 ASP B N 1
ATOM 1513 C CA . ASP B 1 129 ? 12.009 2.439 16.618 1.00 65.33 129 ASP B CA 1
ATOM 1514 C C . ASP B 1 129 ? 10.768 3.327 16.684 1.00 66.30 129 ASP B C 1
ATOM 1515 O O . ASP B 1 129 ? 9.734 2.971 16.117 1.00 66.06 129 ASP B O 1
ATOM 1520 N N . TYR B 1 130 ? 10.872 4.466 17.399 1.00 60.70 130 TYR B N 1
ATOM 1521 C CA . TYR B 1 130 ? 9.809 5.465 17.545 1.00 59.64 130 TYR B CA 1
ATOM 1522 C C . TYR B 1 130 ? 9.349 5.878 16.135 1.00 63.32 130 TYR B C 1
ATOM 1523 O O . TYR B 1 130 ? 10.174 6.262 15.305 1.00 62.44 130 TYR B O 1
ATOM 1532 N N . TRP B 1 131 ? 8.053 5.725 15.851 1.00 60.30 131 TRP B N 1
ATOM 1533 C CA . TRP B 1 131 ? 7.505 6.055 14.544 1.00 60.69 131 TRP B CA 1
ATOM 1534 C C . TRP B 1 131 ? 6.246 6.890 14.630 1.00 64.24 131 TRP B C 1
ATOM 1535 O O . TRP B 1 131 ? 5.494 6.776 15.594 1.00 62.88 131 TRP B O 1
ATOM 1546 N N . CYS B 1 132 ? 6.022 7.729 13.609 1.00 62.25 132 CYS B N 1
ATOM 1547 C CA . CYS B 1 132 ? 4.848 8.584 13.493 1.00 62.56 132 CYS B CA 1
ATOM 1548 C C . CYS B 1 132 ? 4.271 8.490 12.091 1.00 67.54 132 CYS B C 1
ATOM 1549 O O . CYS B 1 132 ? 5.009 8.534 11.104 1.00 66.81 132 CYS B O 1
ATOM 1552 N N . GLN B 1 133 ? 2.950 8.332 12.012 1.00 65.40 133 GLN B N 1
ATOM 1553 C CA . GLN B 1 133 ? 2.218 8.221 10.757 1.00 65.74 133 GLN B CA 1
ATOM 1554 C C . GLN B 1 133 ? 1.199 9.341 10.669 1.00 70.20 133 GLN B C 1
ATOM 1555 O O . GLN B 1 133 ? 0.550 9.674 11.661 1.00 69.36 133 GLN B O 1
ATOM 1561 N N . CYS B 1 134 ? 1.062 9.917 9.477 1.00 68.13 134 CYS B N 1
ATOM 1562 C CA . CYS B 1 134 ? 0.123 10.994 9.213 1.00 68.68 134 CYS B CA 1
ATOM 1563 C C . CYS B 1 134 ? -1.132 10.441 8.522 1.00 72.23 134 CYS B C 1
ATOM 1564 O O . CYS B 1 134 ? -1.021 9.693 7.549 1.00 71.23 134 CYS B O 1
ATOM 1567 N N . VAL B 1 135 ? -2.321 10.777 9.059 1.00 69.19 135 VAL B N 1
ATOM 1568 C CA . VAL B 1 135 ? -3.615 10.328 8.524 1.00 69.21 135 VAL B CA 1
ATOM 1569 C C . VAL B 1 135 ? -4.429 11.550 8.066 1.00 73.96 135 VAL B C 1
ATOM 1570 O O . VAL B 1 135 ? -4.644 12.473 8.852 1.00 73.21 135 VAL B O 1
ATOM 1574 N N . ALA B 1 136 ? -4.863 11.556 6.792 1.00 71.73 136 ALA B N 1
ATOM 1575 C CA . ALA B 1 136 ? -5.639 12.654 6.215 1.00 72.31 136 ALA B CA 1
ATOM 1576 C C . ALA B 1 136 ? -7.100 12.275 6.008 1.00 78.73 136 ALA B C 1
ATOM 1577 O O . ALA B 1 136 ? -7.395 11.120 5.699 1.00 77.99 136 ALA B O 1
ATOM 1579 N N . TRP B 1 137 ? -8.012 13.252 6.182 1.00 77.98 137 TRP B N 1
ATOM 1580 C CA . TRP B 1 137 ? -9.457 13.064 6.038 1.00 79.03 137 TRP B CA 1
ATOM 1581 C C . TRP B 1 137 ? -10.051 13.884 4.901 1.00 84.74 137 TRP B C 1
ATOM 1582 O O . TRP B 1 137 ? -9.802 15.088 4.805 1.00 84.09 137 TRP B O 1
ATOM 1593 N N . SER B 1 138 ? -10.856 13.222 4.057 1.00 82.90 138 SER B N 1
ATOM 1594 C CA . SER B 1 138 ? -11.564 13.818 2.923 1.00 83.51 138 SER B CA 1
ATOM 1595 C C . SER B 1 138 ? -13.073 13.695 3.150 1.00 89.43 138 SER B C 1
ATOM 1596 O O . SER B 1 138 ? -13.497 12.990 4.072 1.00 89.20 138 SER B O 1
ATOM 1599 N N . HIS B 1 139 ? -13.882 14.367 2.302 1.00 87.34 139 HIS B N 1
ATOM 1600 C CA . HIS B 1 139 ? -15.350 14.342 2.359 1.00 87.68 139 HIS B CA 1
ATOM 1601 C C . HIS B 1 139 ? -15.924 12.931 2.159 1.00 91.08 139 HIS B C 1
ATOM 1602 O O . HIS B 1 139 ? -17.015 12.649 2.657 1.00 90.75 139 HIS B O 1
ATOM 1609 N N . LEU B 1 140 ? -15.181 12.052 1.450 1.00 87.32 140 LEU B N 1
ATOM 1610 C CA . LEU B 1 140 ? -15.595 10.679 1.144 1.00 87.11 140 LEU B CA 1
ATOM 1611 C C . LEU B 1 140 ? -14.759 9.537 1.752 1.00 90.04 140 LEU B C 1
ATOM 1612 O O . LEU B 1 140 ? -15.249 8.407 1.814 1.00 89.93 140 LEU B O 1
ATOM 1617 N N . GLY B 1 141 ? -13.532 9.825 2.191 1.00 85.49 141 GLY B N 1
ATOM 1618 C CA . GLY B 1 141 ? -12.671 8.802 2.779 1.00 84.70 141 GLY B CA 1
ATOM 1619 C C . GLY B 1 141 ? -11.416 9.276 3.483 1.00 87.03 141 GLY B C 1
ATOM 1620 O O . GLY B 1 141 ? -11.256 10.468 3.759 1.00 86.62 141 GLY B O 1
ATOM 1621 N N . THR B 1 142 ? -10.516 8.315 3.787 1.00 82.06 142 THR B N 1
ATOM 1622 C CA . THR B 1 142 ? -9.247 8.531 4.495 1.00 81.03 142 THR B CA 1
ATOM 1623 C C . THR B 1 142 ? -8.033 8.012 3.708 1.00 82.60 142 THR B C 1
ATOM 1624 O O . THR B 1 142 ? -8.177 7.150 2.839 1.00 82.36 142 THR B O 1
ATOM 1628 N N . SER B 1 143 ? -6.832 8.520 4.050 1.00 76.99 143 SER B N 1
ATOM 1629 C CA . SER B 1 143 ? -5.557 8.097 3.471 1.00 75.81 143 SER B CA 1
ATOM 1630 C C . SER B 1 143 ? -4.438 8.206 4.507 1.00 77.29 143 SER B C 1
ATOM 1631 O O . SER B 1 143 ? -4.319 9.226 5.192 1.00 76.61 143 SER B O 1
ATOM 1634 N N . LYS B 1 144 ? -3.637 7.143 4.631 1.00 72.17 144 LYS B N 1
ATOM 1635 C CA . LYS B 1 144 ? -2.532 7.077 5.583 1.00 71.19 144 LYS B CA 1
ATOM 1636 C C . LYS B 1 144 ? -1.198 7.211 4.860 1.00 72.60 144 LYS B C 1
ATOM 1637 O O . LYS B 1 144 ? -0.994 6.588 3.813 1.00 72.23 144 LYS B O 1
ATOM 1643 N N . SER B 1 145 ? -0.289 8.025 5.419 1.00 66.71 145 SER B N 1
ATOM 1644 C CA . SER B 1 145 ? 1.039 8.242 4.846 1.00 65.60 145 SER B CA 1
ATOM 1645 C C . SER B 1 145 ? 1.994 7.128 5.291 1.00 68.17 145 SER B C 1
ATOM 1646 O O . SER B 1 145 ? 1.578 6.204 5.994 1.00 67.74 145 SER B O 1
ATOM 1649 N N . ARG B 1 146 ? 3.271 7.218 4.892 1.00 64.04 146 ARG B N 1
ATOM 1650 C CA . ARG B 1 146 ? 4.284 6.248 5.293 1.00 63.51 146 ARG B CA 1
ATOM 1651 C C . ARG B 1 146 ? 4.657 6.445 6.772 1.00 66.88 146 ARG B C 1
ATOM 1652 O O . ARG B 1 146 ? 4.479 7.541 7.317 1.00 66.08 146 ARG B O 1
ATOM 1660 N N . LYS B 1 147 ? 5.152 5.379 7.416 1.00 62.96 147 LYS B N 1
ATOM 1661 C CA . LYS B 1 147 ? 5.580 5.426 8.811 1.00 62.13 147 LYS B CA 1
ATOM 1662 C C . LYS B 1 147 ? 6.976 6.047 8.844 1.00 64.83 147 LYS B C 1
ATOM 1663 O O . LYS B 1 147 ? 7.910 5.488 8.265 1.00 64.66 147 LYS B O 1
ATOM 1669 N N . ALA B 1 148 ? 7.101 7.232 9.463 1.00 60.35 148 ALA B N 1
ATOM 1670 C CA . ALA B 1 148 ? 8.378 7.942 9.564 1.00 59.78 148 ALA B CA 1
ATOM 1671 C C . ALA B 1 148 ? 9.046 7.645 10.903 1.00 61.97 148 ALA B C 1
ATOM 1672 O O . ALA B 1 148 ? 8.455 7.897 11.956 1.00 61.14 148 ALA B O 1
ATOM 1674 N N . SER B 1 149 ? 10.270 7.097 10.853 1.00 57.84 149 SER B N 1
ATOM 1675 C CA . SER B 1 149 ? 11.053 6.731 12.035 1.00 57.31 149 SER B CA 1
ATOM 1676 C C . SER B 1 149 ? 11.833 7.907 12.608 1.00 60.55 149 SER B C 1
ATOM 1677 O O . SER B 1 149 ? 12.386 8.709 11.858 1.00 59.50 149 SER B O 1
ATOM 1680 N N . VAL B 1 150 ? 11.892 7.992 13.943 1.00 57.35 150 VAL B N 1
ATOM 1681 C CA . VAL B 1 150 ? 12.647 9.022 14.663 1.00 57.22 150 VAL B CA 1
ATOM 1682 C C . VAL B 1 150 ? 13.551 8.389 15.717 1.00 61.70 150 VAL B C 1
ATOM 1683 O O . VAL B 1 150 ? 13.074 7.790 16.686 1.00 59.96 150 VAL B O 1
ATOM 1687 N N . ARG B 1 151 ? 14.865 8.455 15.452 1.00 59.62 151 ARG B N 1
ATOM 1688 C CA . ARG B 1 151 ? 15.916 7.850 16.267 1.00 60.01 151 ARG B CA 1
ATOM 1689 C C . ARG B 1 151 ? 16.919 8.890 16.754 1.00 64.60 151 ARG B C 1
ATOM 1690 O O . ARG B 1 151 ? 17.224 9.840 16.029 1.00 63.55 151 ARG B O 1
ATOM 1698 N N . ILE B 1 152 ? 17.459 8.684 17.967 1.00 61.87 152 ILE B N 1
ATOM 1699 C CA . ILE B 1 152 ? 18.484 9.544 18.566 1.00 62.06 152 ILE B CA 1
ATOM 1700 C C . ILE B 1 152 ? 19.847 9.146 17.979 1.00 67.43 152 ILE B C 1
ATOM 1701 O O . ILE B 1 152 ? 20.134 7.955 17.844 1.00 66.54 152 ILE B O 1
ATOM 1706 N N . ALA B 1 153 ? 20.671 10.144 17.618 1.00 65.74 153 ALA B N 1
ATOM 1707 C CA . ALA B 1 153 ? 22.005 9.914 17.074 1.00 66.51 153 ALA B CA 1
ATOM 1708 C C . ALA B 1 153 ? 23.034 10.789 17.787 1.00 72.77 153 ALA B C 1
ATOM 1709 O O . ALA B 1 153 ? 22.849 12.005 17.892 1.00 72.66 153 ALA B O 1
ATOM 1711 N N . TYR B 1 154 ? 24.103 10.157 18.300 1.00 70.90 154 TYR B N 1
ATOM 1712 C CA . TYR B 1 154 ? 25.189 10.824 19.026 1.00 71.34 154 TYR B CA 1
ATOM 1713 C C . TYR B 1 154 ? 26.396 11.048 18.110 1.00 74.97 154 TYR B C 1
ATOM 1714 O O . TYR B 1 154 ? 26.723 10.171 17.308 1.00 74.54 154 TYR B O 1
ATOM 1723 N N . LEU B 1 155 ? 27.067 12.208 18.243 1.00 71.45 155 LEU B N 1
ATOM 1724 C CA . LEU B 1 155 ? 28.254 12.534 17.446 1.00 102.64 155 LEU B CA 1
ATOM 1725 C C . LEU B 1 155 ? 29.516 11.987 18.104 1.00 136.11 155 LEU B C 1
ATOM 1726 O O . LEU B 1 155 ? 29.986 10.911 17.741 1.00 99.88 155 LEU B O 1
#

Secondary structure (DSSP, 8-state):
----PPEEEEPPPPEEESSSPPEEEEEEEES-SEEEEEETTEEPPGGGEEEEEEE--EEEEEEEEE-HHHHHH---SS--EEEEEEE-SSEEEEEEEEEEEE----/---EEEEPPPPEEE-TTPPEEEEEEEES-SEEEEEETTEEPPGGGEEEEEEE-SSSSPEEEEEEEEE-HHHHHH---SS--EEEEEEE-SS-EEE---EEEEE---

Organism: Rattus norvegicus (NCBI:txid10116)